Protein AF-A0A380G9L1-F1 (afdb_monomer_lite)

Organism: NCBI:txid1141106

Secondary structure (DSSP, 8-state):
--TTTT-----TT-----------HHHHHHHTTBTTEEE-TTTTS---HHHHSTT--PPPPPP-HHHHHTPPP---TTS-HHHHHHHHHHHHHHHHHHHHHSTT--EEEEES-TT-SS-EEEEB-SS-B---TTSHHHHHHHH--SS-EEEEEEETT-----HHHHHHHHH-TTEEEEEEEETTS-EE-GGGHHHHHHHHHHTTSEEE---

Radius of gyration: 18.67 Å; chains: 1; bounding box: 48×54×50 Å

pLDDT: mean 75.58, std 17.24, range [38.0, 97.5]

Sequence (211 aa):
MMPGVNAPLMHPHCRSTTVPYVGNWREKFFKDRQGKYQLKDGDARKIDTNNVEAAHKPKKHWITERDIDNVEFVNIPGHTEEESLYIQEQHKRLLRKEMTENDSNEYAFVSKGKDEKEPAEAKGTQYDVDFKPGFNATDRLLNSPGKSLILMHNHPGGSSFSTYDLIMFNDRETKKTMTIVTNTGKAINDKDVEKALRKLYNRGIIEYKVR

Foldseek 3Di:
DDPPPQDDDDDPDDPDDRDDPPDLVVCVVCVVCPQQKDQPPPPVPDPVVVPVCPPQDQDFDQADLQLLVLQDQDDAPPDDSLQSVLLSVVQSVQLVCCNVPPRSAKKKFKDLTDVDPGTFIFHDGLQDTDQDPPGPNVCLQVPADAQRIEMEMEHRRQDADDPVNVCSVVVGRRHVWYWYAYSSNYIDTPVCVVVVSVVCCVVVRMDGRDD

Structure (mmCIF, N/CA/C/O backbone):
data_AF-A0A380G9L1-F1
#
_entry.id   AF-A0A380G9L1-F1
#
loop_
_atom_site.group_PDB
_atom_site.id
_atom_site.type_symbol
_atom_site.label_atom_id
_atom_site.label_alt_id
_atom_site.label_comp_id
_atom_site.label_asym_id
_atom_site.label_entity_id
_atom_site.label_seq_id
_atom_site.pdbx_PDB_ins_code
_atom_site.Cartn_x
_atom_site.Cartn_y
_atom_site.Cartn_z
_atom_site.occupancy
_atom_site.B_iso_or_equiv
_atom_site.auth_seq_id
_atom_site.auth_comp_id
_atom_site.auth_asym_id
_atom_site.auth_atom_id
_atom_site.pdbx_PDB_model_num
ATOM 1 N N . MET A 1 1 ? -17.835 14.232 20.674 1.00 57.97 1 MET A N 1
ATOM 2 C CA . MET A 1 1 ? -16.744 14.305 21.668 1.00 57.97 1 MET A CA 1
ATOM 3 C C . MET A 1 1 ? -16.822 13.042 22.510 1.00 57.97 1 MET A C 1
ATOM 5 O O . MET A 1 1 ? -17.918 12.704 22.931 1.00 57.97 1 MET A O 1
ATOM 9 N N . MET A 1 2 ? -15.711 12.333 22.690 1.00 45.34 2 MET A N 1
ATOM 10 C CA . MET A 1 2 ? -15.569 11.210 23.615 1.00 45.34 2 MET A CA 1
ATOM 11 C C . MET A 1 2 ? -14.570 11.618 24.711 1.00 45.34 2 MET A C 1
ATOM 13 O O . MET A 1 2 ? -13.398 11.862 24.390 1.00 45.34 2 MET A O 1
ATOM 17 N N . PRO A 1 3 ? -15.012 11.737 25.981 1.00 48.44 3 PRO A N 1
ATOM 18 C CA . PRO A 1 3 ? -14.123 12.006 27.109 1.00 48.44 3 PRO A CA 1
ATOM 19 C C . PRO A 1 3 ? -12.955 11.013 27.137 1.00 48.44 3 PRO A C 1
ATOM 21 O O . PRO A 1 3 ? -13.163 9.814 26.978 1.00 48.44 3 PRO A O 1
ATOM 24 N N . GLY A 1 4 ? -11.728 11.518 27.281 1.00 55.34 4 GLY A N 1
ATOM 25 C CA . GLY A 1 4 ? -10.510 10.697 27.292 1.00 55.34 4 GLY A CA 1
ATOM 26 C C . GLY A 1 4 ? -9.955 10.284 25.921 1.00 55.34 4 GLY A C 1
ATOM 27 O O . GLY A 1 4 ? -8.882 9.696 25.882 1.00 55.34 4 GLY A O 1
ATOM 28 N N . VAL A 1 5 ? -10.628 10.600 24.805 1.00 53.91 5 VAL A N 1
ATOM 29 C CA . VAL A 1 5 ? -10.124 10.296 23.446 1.00 53.91 5 VAL A CA 1
ATOM 30 C C . VAL A 1 5 ? -9.843 11.553 22.631 1.00 53.91 5 VAL A C 1
ATOM 32 O O . VAL A 1 5 ? -8.783 11.674 22.030 1.00 53.91 5 VAL A O 1
ATOM 35 N N . ASN A 1 6 ? -10.773 12.506 22.603 1.00 56.88 6 ASN A N 1
ATOM 36 C CA . ASN A 1 6 ? -10.607 13.750 21.840 1.00 56.88 6 ASN A CA 1
ATOM 37 C C . ASN A 1 6 ? -11.131 14.992 22.576 1.00 56.88 6 ASN A C 1
ATOM 39 O O . ASN A 1 6 ? -11.255 16.062 21.980 1.00 56.88 6 ASN A O 1
ATOM 43 N N . ALA A 1 7 ? -11.490 14.835 23.852 1.00 54.31 7 ALA A N 1
ATOM 44 C CA . ALA A 1 7 ? -11.816 15.951 24.722 1.00 54.31 7 ALA A CA 1
ATOM 45 C C . ALA A 1 7 ? -10.500 16.575 25.218 1.00 54.31 7 ALA A C 1
ATOM 47 O O . ALA A 1 7 ? -9.702 15.860 25.831 1.00 54.31 7 ALA A O 1
ATOM 48 N N . PRO A 1 8 ? -10.240 17.865 24.953 1.00 56.34 8 PRO A N 1
ATOM 49 C CA . PRO A 1 8 ? -9.047 18.514 25.473 1.00 56.34 8 PRO A CA 1
ATOM 50 C C . PRO A 1 8 ? -9.069 18.597 27.005 1.00 56.34 8 PRO A C 1
ATOM 52 O O . PRO A 1 8 ? -10.134 18.680 27.619 1.00 56.34 8 PRO A O 1
ATOM 55 N N . LEU A 1 9 ? -7.886 18.608 27.629 1.00 59.03 9 LEU A N 1
ATOM 56 C CA . LEU A 1 9 ? -7.738 18.911 29.055 1.00 59.03 9 LEU A CA 1
ATOM 57 C C . LEU A 1 9 ? -8.243 20.337 29.312 1.00 59.03 9 LEU A C 1
ATOM 59 O O . LEU A 1 9 ? -7.646 21.319 28.873 1.00 59.03 9 LEU A O 1
ATOM 63 N N . MET A 1 10 ? -9.378 20.437 29.998 1.00 55.00 10 MET A N 1
ATOM 64 C CA . MET A 1 10 ? -10.068 21.700 30.245 1.00 55.00 10 MET A CA 1
ATOM 65 C C . MET A 1 10 ? -9.321 22.496 31.323 1.00 55.00 10 MET A C 1
ATOM 67 O O . MET A 1 10 ? -9.553 22.297 32.513 1.00 55.00 10 MET A O 1
ATOM 71 N N . HIS A 1 11 ? -8.427 23.402 30.916 1.00 57.75 11 HIS A N 1
ATOM 72 C CA . HIS A 1 11 ? -7.859 24.429 31.796 1.00 57.75 11 HIS A CA 1
ATOM 73 C C . HIS A 1 11 ? -8.267 25.842 31.331 1.00 57.75 11 HIS A C 1
ATOM 75 O O . HIS A 1 11 ? -8.437 26.044 30.125 1.00 57.75 11 HIS A O 1
ATOM 81 N N . PRO A 1 12 ? -8.386 26.843 32.235 1.00 52.16 12 PRO A N 1
ATOM 82 C CA . PRO A 1 12 ? -9.036 28.143 31.969 1.00 52.16 12 PRO A CA 1
ATOM 83 C C . PRO A 1 12 ? -8.387 29.055 30.904 1.00 52.16 12 PRO A C 1
ATOM 85 O O . PRO A 1 12 ? -8.800 30.200 30.748 1.00 52.16 12 PRO A O 1
ATOM 88 N N . HIS A 1 13 ? -7.364 28.580 30.186 1.00 55.19 13 HIS A N 1
ATOM 89 C CA . HIS A 1 13 ? -6.641 29.319 29.141 1.00 55.19 13 HIS A CA 1
ATOM 90 C C . HIS A 1 13 ? -6.155 28.427 27.974 1.00 55.19 13 HIS A C 1
ATOM 92 O O . HIS A 1 13 ? -5.244 28.805 27.239 1.00 55.19 13 HIS A O 1
ATOM 98 N N . CYS A 1 14 ? -6.729 27.232 27.784 1.00 54.12 14 CYS A N 1
ATOM 99 C CA . CYS A 1 14 ? -6.344 26.344 26.681 1.00 54.12 14 CYS A CA 1
ATOM 100 C C . CYS A 1 14 ? -7.016 26.756 25.363 1.00 54.12 14 CYS A C 1
ATOM 102 O O . CYS A 1 14 ? -8.239 26.846 25.298 1.00 54.12 14 CYS A O 1
ATOM 104 N N . ARG A 1 15 ? -6.238 26.931 24.288 1.00 47.12 15 ARG A N 1
ATOM 105 C CA . ARG A 1 15 ?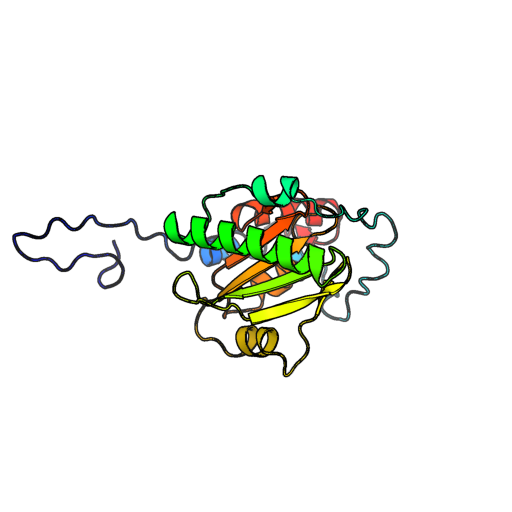 -6.744 27.074 22.905 1.00 47.12 15 ARG A CA 1
ATOM 106 C C . ARG A 1 15 ? -6.659 25.756 22.128 1.00 47.12 15 ARG A C 1
ATOM 108 O O . ARG A 1 15 ? -6.224 25.727 20.981 1.00 47.12 15 ARG A O 1
ATOM 115 N N . SER A 1 16 ? -7.016 24.645 22.758 1.00 51.38 16 SER A N 1
ATOM 116 C CA . SER A 1 16 ? -7.024 23.338 22.102 1.00 51.38 16 SER A CA 1
ATOM 117 C C . SER A 1 16 ? -8.275 23.185 21.230 1.00 51.38 16 SER A C 1
ATOM 119 O O . SER A 1 16 ? -9.406 23.351 21.681 1.00 51.38 16 SER A O 1
ATOM 121 N N . THR A 1 17 ? -8.074 22.884 19.946 1.00 43.81 17 THR A N 1
ATOM 122 C CA . THR A 1 17 ? -9.170 22.564 19.023 1.00 43.81 17 THR A CA 1
ATOM 123 C C . THR A 1 17 ? -9.644 21.137 19.282 1.00 43.81 17 THR A C 1
ATOM 125 O O . THR A 1 17 ? -8.847 20.202 19.308 1.00 43.81 17 THR A O 1
ATOM 128 N N . THR A 1 18 ? -10.953 20.957 19.467 1.00 45.69 18 THR A N 1
ATOM 129 C CA . THR A 1 18 ? -11.558 19.622 19.556 1.00 45.69 18 THR A CA 1
ATOM 130 C C . THR A 1 18 ? -11.582 19.004 18.159 1.00 45.69 18 THR A C 1
ATOM 132 O O . THR A 1 18 ? -12.353 19.433 17.303 1.00 45.69 18 THR A O 1
ATOM 135 N N . VAL A 1 19 ? -10.749 17.990 17.916 1.00 40.22 19 VAL A N 1
ATOM 136 C CA . VAL A 1 19 ? -10.783 17.211 16.667 1.00 40.22 19 VAL A CA 1
ATOM 137 C C . VAL A 1 19 ? -12.024 16.311 16.694 1.00 40.22 19 VAL A C 1
ATOM 139 O O . VAL A 1 19 ? -12.232 15.648 17.708 1.00 40.22 19 VAL A O 1
ATOM 142 N N . PRO A 1 20 ? -12.879 16.250 15.653 1.00 43.44 20 PRO A N 1
ATOM 143 C CA . PRO A 1 20 ? -14.059 15.388 15.659 1.00 43.44 20 PRO A CA 1
ATOM 144 C C . PRO A 1 20 ? -13.692 13.921 15.921 1.00 43.44 20 PRO A C 1
ATOM 146 O O . PRO A 1 20 ? -12.755 13.389 15.332 1.00 43.44 20 PRO A O 1
ATOM 149 N N . TYR A 1 21 ? -14.450 13.254 16.800 1.00 43.66 21 TYR A N 1
ATOM 150 C CA . TYR A 1 21 ? -14.299 11.815 17.023 1.00 43.66 21 TYR A CA 1
ATOM 151 C C . TYR A 1 21 ? -14.904 11.111 15.818 1.00 43.66 21 TYR A C 1
ATOM 153 O O . TYR A 1 21 ? -16.118 10.914 15.732 1.00 43.66 21 TYR A O 1
ATOM 161 N N . VAL A 1 22 ? -14.049 10.777 14.863 1.00 47.03 22 VAL A N 1
ATOM 162 C CA . VAL A 1 22 ? -14.386 9.839 13.805 1.00 47.03 22 VAL A CA 1
ATOM 163 C C . VAL A 1 22 ? -14.301 8.471 14.477 1.00 47.03 22 VAL A C 1
ATOM 165 O O . VAL A 1 22 ? -13.206 7.986 14.744 1.00 47.03 22 VAL A O 1
ATOM 168 N N . GLY A 1 23 ? -15.444 7.889 14.864 1.00 54.66 23 GLY A N 1
ATOM 169 C CA . GLY A 1 23 ? -15.479 6.520 15.398 1.00 54.66 23 GLY A CA 1
ATOM 170 C C . GLY A 1 23 ? -14.829 5.526 14.430 1.00 54.66 23 GLY A C 1
ATOM 171 O O . GLY A 1 23 ? -14.425 5.911 13.334 1.00 54.66 23 GLY A O 1
ATOM 172 N N . ASN A 1 24 ? -14.737 4.241 14.792 1.00 66.62 24 ASN A N 1
ATOM 173 C CA . ASN A 1 24 ? -14.134 3.240 13.909 1.00 66.62 24 ASN A CA 1
ATOM 174 C C . ASN A 1 24 ? -14.989 3.061 12.637 1.00 66.62 24 ASN A C 1
ATOM 176 O O . ASN A 1 24 ? -15.888 2.221 12.566 1.00 66.62 24 ASN A O 1
ATOM 180 N N . TRP A 1 25 ? -14.747 3.915 11.639 1.00 67.25 25 TRP A N 1
ATOM 181 C CA . TRP A 1 25 ? -15.530 4.019 10.412 1.00 67.25 25 TRP A CA 1
ATOM 182 C C . TRP A 1 25 ? -15.549 2.675 9.688 1.00 67.25 25 TRP A C 1
ATOM 184 O O . TRP A 1 25 ? -16.550 2.338 9.066 1.00 67.25 25 TRP A O 1
ATOM 194 N N . ARG A 1 26 ? -14.474 1.894 9.836 1.00 66.88 26 ARG A N 1
ATOM 195 C CA . ARG A 1 26 ? -14.312 0.552 9.297 1.00 66.88 26 ARG A CA 1
ATOM 196 C C . ARG A 1 26 ? -15.273 -0.436 9.953 1.00 66.88 26 ARG A C 1
ATOM 198 O O . ARG A 1 26 ? -15.983 -1.145 9.249 1.00 66.88 26 ARG A O 1
ATOM 205 N N . GLU A 1 27 ? -15.346 -0.465 11.283 1.00 71.25 27 GLU A N 1
ATOM 206 C CA . GLU A 1 27 ? -16.333 -1.297 11.990 1.00 71.25 27 GLU A CA 1
ATOM 207 C C . GLU A 1 27 ? -17.754 -0.912 11.599 1.00 71.25 27 GLU A C 1
ATOM 209 O O . GLU A 1 27 ? -18.555 -1.785 11.281 1.00 71.25 27 GLU A O 1
ATOM 214 N N . LYS A 1 28 ? -18.053 0.390 11.548 1.00 73.06 28 LYS A N 1
ATOM 215 C CA . LYS A 1 28 ? -19.348 0.876 11.069 1.00 73.06 28 LYS A CA 1
ATOM 216 C C . LYS A 1 28 ? -19.609 0.432 9.625 1.00 73.06 28 LYS A C 1
ATOM 218 O O . LYS A 1 28 ? -20.676 -0.092 9.335 1.00 73.06 28 LYS A O 1
ATOM 223 N N . PHE A 1 29 ? -18.628 0.570 8.734 1.00 71.56 29 PHE A N 1
ATOM 224 C CA . PHE A 1 29 ? -18.729 0.191 7.326 1.00 71.56 29 PHE A CA 1
ATOM 225 C C . PHE A 1 29 ? -19.082 -1.288 7.153 1.00 71.56 29 PHE A C 1
ATOM 227 O O . PHE A 1 29 ? -20.013 -1.595 6.400 1.00 71.56 29 PHE A O 1
ATOM 234 N N . PHE A 1 30 ? -18.372 -2.176 7.859 1.00 70.88 30 PHE A N 1
ATOM 235 C CA . PHE A 1 30 ? -18.607 -3.618 7.809 1.00 70.88 30 PHE A CA 1
ATOM 236 C C . PHE A 1 30 ? -19.887 -4.024 8.544 1.00 70.88 30 PHE A C 1
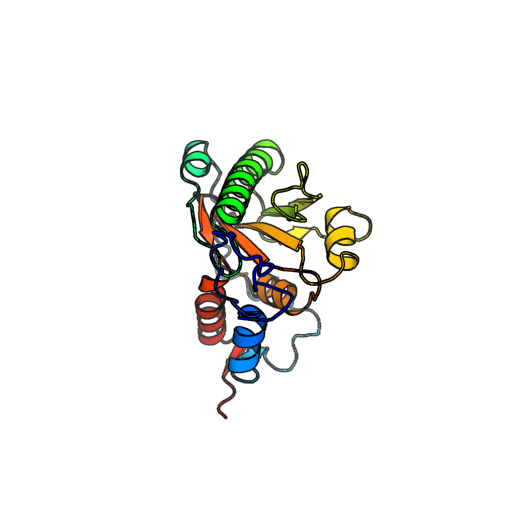ATOM 238 O O . PHE A 1 30 ? -20.634 -4.842 8.017 1.00 70.88 30 PHE A O 1
ATOM 245 N N . LYS A 1 31 ? -20.213 -3.413 9.690 1.00 75.38 31 LYS A N 1
ATOM 246 C CA . LYS A 1 31 ? -21.458 -3.667 10.435 1.00 75.38 31 LYS A CA 1
ATOM 247 C C . LYS A 1 31 ? -22.699 -3.260 9.634 1.00 75.38 31 LYS A C 1
ATOM 249 O O . LYS A 1 31 ? -23.627 -4.052 9.495 1.00 75.38 31 LYS A O 1
ATOM 254 N N . ASP A 1 32 ? -22.685 -2.081 9.013 1.00 74.56 32 ASP A N 1
ATOM 255 C CA . ASP A 1 32 ? -23.777 -1.572 8.163 1.00 74.56 32 ASP A CA 1
ATOM 256 C C . ASP A 1 32 ? -23.977 -2.407 6.881 1.00 74.56 32 ASP A C 1
ATOM 258 O O . ASP A 1 32 ? -24.987 -2.285 6.173 1.00 74.56 32 ASP A O 1
ATOM 262 N N . ARG A 1 33 ? -22.986 -3.237 6.536 1.00 71.56 33 ARG A N 1
ATOM 263 C CA . ARG A 1 33 ? -22.986 -4.130 5.371 1.00 71.56 33 ARG A CA 1
ATOM 264 C C . ARG A 1 33 ? -22.950 -5.604 5.771 1.00 71.56 33 ARG A C 1
ATOM 266 O O . ARG A 1 33 ? -22.864 -6.458 4.890 1.00 71.56 33 ARG A O 1
ATOM 273 N N . GLN A 1 34 ? -23.078 -5.912 7.061 1.00 68.62 34 GLN A N 1
ATOM 274 C CA . GLN A 1 34 ? -23.083 -7.279 7.553 1.00 68.62 34 GLN A CA 1
ATOM 275 C C . GLN A 1 34 ? -24.322 -7.997 7.017 1.00 68.62 34 GLN A C 1
ATOM 277 O O . GLN A 1 34 ? -25.465 -7.569 7.225 1.00 68.62 34 GLN A O 1
ATOM 282 N N . GLY A 1 35 ? -24.072 -9.075 6.275 1.00 67.12 35 GLY A N 1
ATOM 283 C CA . GLY A 1 35 ? -25.103 -9.809 5.556 1.00 67.12 35 GLY A CA 1
ATOM 284 C C . GLY A 1 35 ? -25.571 -9.143 4.263 1.00 67.12 35 GLY A C 1
ATOM 285 O O . GLY A 1 35 ? -26.486 -9.672 3.665 1.00 67.12 35 GLY A O 1
ATOM 286 N N . LYS A 1 36 ? -24.987 -8.025 3.801 1.00 73.19 36 LYS A N 1
ATOM 287 C CA . LYS A 1 36 ? -25.231 -7.545 2.427 1.00 73.19 36 LYS A CA 1
ATOM 288 C C . LYS A 1 36 ? -24.428 -8.350 1.426 1.00 73.19 36 LYS A C 1
ATOM 290 O O . LYS A 1 36 ? -24.963 -8.692 0.392 1.00 73.19 36 LYS A O 1
ATOM 295 N N . TYR A 1 37 ? -23.175 -8.651 1.742 1.00 67.81 37 TYR A N 1
ATOM 296 C CA . TYR A 1 37 ? -22.297 -9.447 0.896 1.00 67.81 37 TYR A CA 1
ATOM 297 C C . TYR A 1 37 ? -21.959 -10.747 1.621 1.00 67.81 37 TYR A C 1
ATOM 299 O O . TYR A 1 37 ? -21.595 -10.707 2.799 1.00 67.81 37 TYR A O 1
ATOM 307 N N . GLN A 1 38 ? -22.069 -11.879 0.936 1.00 65.56 38 GLN A N 1
ATOM 308 C CA . GLN A 1 38 ? -21.508 -13.150 1.385 1.00 65.56 38 GLN A CA 1
ATOM 309 C C . GLN A 1 38 ? -20.576 -13.684 0.300 1.00 65.56 38 GLN A C 1
ATOM 311 O O . GLN A 1 38 ? -20.887 -13.600 -0.888 1.00 65.56 38 GLN A O 1
ATOM 316 N N . LEU A 1 39 ? -19.413 -14.202 0.703 1.00 60.38 39 LEU A N 1
ATOM 317 C CA . LEU A 1 39 ? -18.657 -15.096 -0.174 1.00 60.38 39 LEU A CA 1
ATOM 318 C C . LEU A 1 39 ? -19.557 -16.307 -0.438 1.00 60.38 39 LEU A C 1
ATOM 320 O O . LEU A 1 39 ? -20.265 -16.724 0.480 1.00 60.38 39 LEU A O 1
ATOM 324 N N . LYS A 1 40 ? -19.572 -16.830 -1.666 1.00 56.62 40 LYS A N 1
ATOM 325 C CA . LYS A 1 40 ? -20.362 -18.025 -1.980 1.00 56.62 40 LYS A CA 1
ATOM 326 C C . LYS A 1 40 ? -20.034 -19.138 -0.977 1.00 56.62 40 LYS A C 1
ATOM 328 O O . LYS A 1 40 ? -18.862 -19.422 -0.717 1.00 56.62 40 LYS A O 1
ATOM 333 N N . ASP A 1 41 ? -21.075 -19.695 -0.356 1.00 42.91 41 ASP A N 1
ATOM 334 C CA . ASP A 1 41 ? -20.957 -20.707 0.697 1.00 42.91 41 ASP A CA 1
ATOM 335 C C . ASP A 1 41 ? -20.198 -21.933 0.152 1.00 42.91 41 ASP A C 1
ATOM 337 O O . ASP A 1 41 ? -20.731 -22.709 -0.638 1.00 42.91 41 ASP A O 1
ATOM 341 N N . GLY A 1 42 ? -18.930 -22.091 0.553 1.00 44.56 42 GLY A N 1
ATOM 342 C CA . GLY A 1 42 ? -18.058 -23.191 0.112 1.00 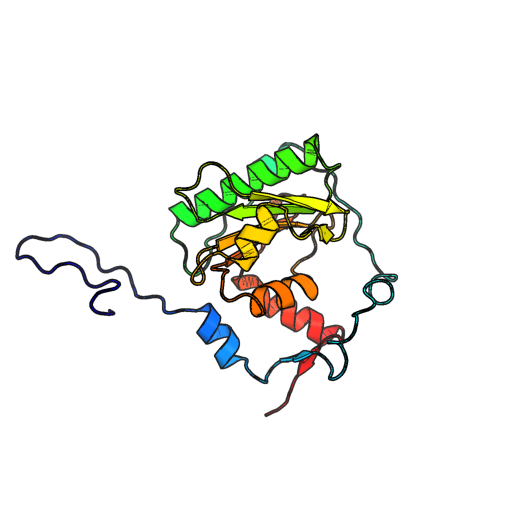44.56 42 GLY A CA 1
ATOM 343 C C . GLY A 1 42 ? -16.561 -22.858 0.028 1.00 44.56 42 GLY A C 1
ATOM 344 O O . GLY A 1 42 ? -15.730 -23.748 0.210 1.00 44.56 42 GLY A O 1
ATOM 345 N N . ASP A 1 43 ? -16.195 -21.584 -0.130 1.00 44.41 43 ASP A N 1
ATOM 346 C CA . ASP A 1 43 ? -14.849 -21.201 -0.603 1.00 44.41 43 ASP A CA 1
ATOM 347 C C . ASP A 1 43 ? -13.833 -20.819 0.490 1.00 44.41 43 ASP A C 1
ATOM 349 O O . ASP A 1 43 ? -12.758 -20.292 0.206 1.00 44.41 43 ASP A O 1
ATOM 353 N N . ALA A 1 44 ? -14.107 -21.140 1.760 1.00 43.06 44 ALA A N 1
ATOM 354 C CA . ALA A 1 44 ? -13.048 -21.162 2.779 1.00 43.06 44 ALA A CA 1
ATOM 355 C C . ALA A 1 44 ? -12.114 -22.385 2.620 1.00 43.06 44 ALA A C 1
ATOM 357 O O . ALA A 1 44 ? -11.066 -22.464 3.262 1.00 43.06 44 ALA A O 1
ATOM 358 N N . ARG A 1 45 ? -12.462 -23.352 1.755 1.00 39.22 45 ARG A N 1
ATOM 359 C CA . ARG A 1 45 ? -11.574 -24.449 1.354 1.00 39.22 45 ARG A CA 1
ATOM 360 C C . ARG A 1 45 ? -10.904 -24.085 0.037 1.00 39.22 45 ARG A C 1
ATOM 362 O O . ARG A 1 45 ? -11.547 -24.165 -0.995 1.00 39.22 45 ARG A O 1
ATOM 369 N N . LYS A 1 46 ? -9.615 -23.726 0.112 1.00 41.50 46 LYS A N 1
ATOM 370 C CA . LYS A 1 46 ? -8.689 -23.535 -1.020 1.00 41.50 46 LYS A CA 1
ATOM 371 C C . LYS A 1 46 ? -9.377 -22.910 -2.237 1.00 41.50 46 LYS A C 1
ATOM 373 O O . LYS A 1 46 ? -9.719 -23.624 -3.175 1.00 41.50 46 LYS A O 1
ATOM 378 N N . ILE A 1 47 ? -9.533 -21.585 -2.228 1.00 41.28 47 ILE A N 1
ATOM 379 C CA . ILE A 1 47 ? -9.717 -20.833 -3.473 1.00 41.28 47 ILE A CA 1
ATOM 380 C C . ILE A 1 47 ? -8.595 -21.307 -4.401 1.00 41.28 47 ILE A C 1
ATOM 382 O O . ILE A 1 47 ? -7.426 -21.018 -4.148 1.00 41.28 47 ILE A O 1
ATOM 386 N N . ASP A 1 48 ? -8.924 -22.102 -5.417 1.00 41.38 48 ASP A N 1
ATOM 387 C CA . ASP A 1 48 ? -7.997 -22.399 -6.497 1.00 41.38 48 ASP A CA 1
ATOM 388 C C . ASP A 1 48 ? -7.887 -21.120 -7.327 1.00 41.38 48 ASP A C 1
ATOM 390 O O . ASP A 1 48 ? -8.582 -20.915 -8.325 1.00 41.38 48 ASP A O 1
ATOM 394 N N . THR A 1 49 ? -7.047 -20.205 -6.838 1.00 41.03 49 THR A N 1
ATOM 395 C CA . THR A 1 49 ? -6.741 -18.906 -7.444 1.00 41.03 49 THR A CA 1
ATOM 396 C C . THR A 1 49 ? -6.254 -19.051 -8.886 1.00 41.03 49 THR A C 1
ATOM 398 O O . THR A 1 49 ? -6.337 -18.100 -9.658 1.00 41.03 49 THR A O 1
ATOM 401 N N . ASN A 1 50 ? -5.843 -20.252 -9.304 1.00 40.41 50 ASN A N 1
ATOM 402 C CA . ASN A 1 50 ? -5.395 -20.519 -10.664 1.00 40.41 50 ASN A CA 1
ATOM 403 C C . ASN A 1 50 ? -6.530 -20.480 -11.699 1.00 40.41 50 ASN A C 1
ATOM 405 O O . ASN A 1 50 ? -6.295 -20.061 -12.833 1.00 40.41 50 ASN A O 1
ATOM 409 N N . ASN A 1 51 ? -7.753 -20.888 -11.338 1.00 38.00 51 ASN A N 1
ATOM 410 C CA . ASN A 1 51 ? -8.819 -21.130 -12.320 1.00 38.00 51 ASN A CA 1
ATOM 411 C C . ASN A 1 51 ? -9.792 -19.956 -12.527 1.00 38.00 51 ASN A C 1
ATOM 413 O O . ASN A 1 51 ? -10.470 -19.907 -13.552 1.00 38.00 51 ASN A O 1
ATOM 417 N N . VAL A 1 52 ? -9.830 -18.965 -11.626 1.00 41.75 52 VAL A N 1
ATOM 418 C CA . VAL A 1 52 ? -10.645 -17.740 -11.815 1.00 41.75 52 VAL A CA 1
ATOM 419 C C . VAL A 1 52 ? -9.855 -16.630 -12.534 1.00 41.75 52 VAL A C 1
ATOM 421 O O . VAL A 1 52 ? -10.441 -15.725 -13.129 1.00 41.75 52 VAL A O 1
ATOM 424 N N . GLU A 1 53 ? -8.520 -16.711 -12.547 1.00 44.50 53 GLU A N 1
ATOM 425 C CA . GLU A 1 53 ? -7.630 -15.684 -13.117 1.00 44.50 53 GLU A CA 1
ATOM 426 C C . GLU A 1 53 ? -7.105 -15.992 -14.526 1.00 44.50 53 GLU A C 1
ATOM 428 O O . GLU A 1 53 ? -6.490 -15.129 -15.156 1.00 44.50 53 GLU A O 1
ATOM 433 N N . ALA A 1 54 ? -7.362 -17.187 -15.066 1.00 41.03 54 ALA A N 1
ATOM 434 C CA . ALA A 1 54 ? -6.848 -17.589 -16.378 1.00 41.03 54 ALA A CA 1
ATOM 435 C C . ALA A 1 54 ? -7.375 -16.725 -17.544 1.00 41.03 54 ALA A C 1
ATOM 437 O O . ALA A 1 54 ? -6.744 -16.667 -18.597 1.00 41.03 54 ALA A O 1
ATOM 438 N N . ALA A 1 55 ? -8.496 -16.014 -17.373 1.00 44.03 55 ALA A N 1
ATOM 439 C CA . ALA A 1 55 ? -9.121 -15.277 -18.470 1.00 44.03 55 ALA A CA 1
ATOM 440 C C . ALA A 1 55 ? -8.613 -13.833 -18.663 1.00 44.03 55 ALA A C 1
ATOM 442 O O . ALA A 1 55 ? -8.861 -13.268 -19.726 1.00 44.03 55 ALA A O 1
ATOM 443 N N . HIS A 1 56 ? -7.926 -13.212 -17.689 1.00 52.88 56 HIS A N 1
ATOM 444 C CA . HIS A 1 56 ? -7.411 -11.833 -17.816 1.00 52.88 56 HIS A CA 1
ATOM 445 C C . HIS A 1 56 ? -6.375 -11.505 -16.723 1.00 52.88 56 HIS A C 1
ATOM 447 O O . HIS A 1 56 ? -6.647 -10.729 -15.805 1.00 52.88 56 HIS A O 1
ATOM 453 N N . LYS A 1 57 ? -5.170 -12.082 -16.808 1.00 62.84 57 LYS A N 1
ATOM 454 C CA . LYS A 1 57 ? -4.049 -11.633 -15.969 1.00 62.84 57 LYS A CA 1
ATOM 455 C C . LYS A 1 57 ? -3.626 -10.235 -16.436 1.00 62.84 57 LYS A C 1
ATOM 457 O O . LYS A 1 57 ? -3.190 -10.101 -17.582 1.00 62.84 57 LYS A O 1
ATOM 462 N N . PRO A 1 58 ? -3.811 -9.180 -15.622 1.00 71.31 58 PRO A N 1
ATOM 463 C CA . PRO A 1 58 ? -3.505 -7.827 -16.056 1.00 71.31 58 PRO A CA 1
ATOM 464 C C . PRO A 1 58 ? -2.009 -7.722 -16.355 1.00 71.31 58 PRO A C 1
ATOM 466 O O . PRO A 1 58 ? -1.168 -8.193 -15.585 1.00 71.31 58 PRO A O 1
ATOM 469 N N . LYS A 1 59 ? -1.681 -7.136 -17.509 1.00 85.44 59 LYS A N 1
ATOM 470 C CA . LYS A 1 59 ? -0.293 -6.964 -17.931 1.00 85.44 59 LYS A CA 1
ATOM 471 C C . LYS A 1 59 ? 0.415 -6.045 -16.936 1.00 85.44 59 LYS A C 1
ATOM 473 O O . LYS A 1 59 ? -0.079 -4.954 -16.662 1.00 85.44 59 LYS A O 1
ATOM 478 N N . LYS A 1 60 ? 1.566 -6.488 -16.427 1.00 90.44 60 LYS A N 1
ATOM 479 C CA . LYS A 1 60 ? 2.431 -5.684 -15.562 1.00 90.44 60 LYS A CA 1
ATOM 480 C C . LYS A 1 60 ? 2.829 -4.375 -16.252 1.00 90.44 60 LYS A C 1
ATOM 482 O O . LYS A 1 60 ? 3.279 -4.392 -17.401 1.00 90.44 60 LYS A O 1
ATOM 487 N N . HIS A 1 61 ? 2.689 -3.272 -15.525 1.00 93.44 61 HIS A N 1
ATOM 488 C CA . HIS A 1 61 ? 3.318 -1.994 -15.832 1.00 93.44 61 HIS A CA 1
ATOM 489 C C . HIS A 1 61 ? 4.693 -1.943 -15.164 1.00 93.44 61 HIS A C 1
ATOM 491 O O . HIS A 1 61 ? 4.811 -2.131 -13.953 1.00 93.44 61 HIS A O 1
ATOM 497 N N . TRP A 1 62 ? 5.730 -1.721 -15.967 1.00 95.69 62 TRP A N 1
ATOM 498 C CA . TRP A 1 62 ? 7.092 -1.541 -15.474 1.00 95.69 62 TRP A CA 1
ATOM 499 C C . TRP A 1 62 ? 7.242 -0.128 -14.929 1.00 95.69 62 TRP A C 1
ATOM 501 O O . TRP A 1 62 ? 6.927 0.826 -15.640 1.00 95.69 62 TRP A O 1
ATOM 511 N N . ILE A 1 63 ? 7.704 -0.004 -13.687 1.00 96.25 63 ILE A N 1
ATOM 512 C CA . ILE A 1 63 ? 7.791 1.296 -13.026 1.00 96.25 63 ILE A CA 1
ATOM 513 C C . ILE A 1 63 ? 8.862 2.165 -13.668 1.00 96.25 63 ILE A C 1
ATOM 515 O O . ILE A 1 63 ? 9.959 1.716 -14.001 1.00 96.25 63 ILE A O 1
ATOM 519 N N . THR A 1 64 ? 8.527 3.441 -13.812 1.00 96.56 64 THR A N 1
ATOM 520 C CA . THR A 1 64 ? 9.448 4.508 -14.190 1.00 96.56 64 THR A CA 1
ATOM 521 C C . THR A 1 64 ? 9.540 5.542 -13.071 1.00 96.56 64 THR A C 1
ATOM 523 O O . THR A 1 64 ? 8.604 5.698 -12.291 1.00 96.56 64 THR A O 1
ATOM 526 N N . GLU A 1 65 ? 10.617 6.332 -13.027 1.00 96.31 65 GLU A N 1
ATOM 527 C CA . GLU A 1 65 ? 10.735 7.453 -12.072 1.00 96.31 65 GLU A CA 1
ATOM 528 C C . GLU A 1 65 ? 9.541 8.417 -12.157 1.00 96.31 65 GLU A C 1
ATOM 530 O O . GLU A 1 65 ? 9.056 8.921 -11.147 1.00 96.31 65 GLU A O 1
ATOM 535 N N . ARG A 1 66 ? 8.981 8.599 -13.361 1.00 96.31 66 ARG A N 1
ATOM 536 C CA . ARG A 1 66 ? 7.779 9.411 -13.561 1.00 96.31 66 ARG A CA 1
ATOM 537 C C . ARG A 1 66 ? 6.569 8.846 -12.819 1.00 96.31 66 ARG A C 1
ATOM 539 O O . ARG A 1 66 ? 5.755 9.628 -12.337 1.00 96.31 66 ARG A O 1
ATOM 546 N N . ASP A 1 67 ? 6.410 7.529 -12.744 1.00 96.25 67 ASP A N 1
ATOM 547 C CA . ASP A 1 67 ? 5.304 6.920 -11.998 1.00 96.25 67 ASP A CA 1
ATOM 548 C C . ASP A 1 67 ? 5.445 7.178 -10.491 1.00 96.25 67 ASP A C 1
ATOM 550 O O . ASP A 1 67 ? 4.456 7.436 -9.807 1.00 96.25 67 ASP A O 1
ATOM 554 N N . ILE A 1 68 ? 6.685 7.178 -9.995 1.00 96.81 68 ILE A N 1
ATOM 555 C CA . ILE A 1 68 ? 7.035 7.426 -8.592 1.00 96.81 68 ILE A CA 1
ATOM 556 C C . ILE A 1 68 ? 6.774 8.889 -8.218 1.00 96.81 68 ILE A C 1
ATOM 558 O O . ILE A 1 68 ? 6.160 9.174 -7.190 1.00 96.81 68 ILE A O 1
ATOM 562 N N . ASP A 1 69 ? 7.177 9.829 -9.069 1.00 95.69 69 ASP A N 1
ATOM 563 C CA . ASP A 1 69 ? 6.932 11.255 -8.837 1.00 95.69 69 ASP A CA 1
ATOM 564 C C . ASP A 1 69 ? 5.436 11.604 -8.881 1.00 95.69 69 ASP A C 1
ATOM 566 O O . ASP A 1 69 ? 4.983 12.497 -8.164 1.00 95.69 69 ASP A O 1
ATOM 570 N N . ASN A 1 70 ? 4.656 10.863 -9.676 1.00 94.69 70 ASN A N 1
ATOM 571 C CA . ASN A 1 70 ? 3.212 11.050 -9.824 1.00 94.69 70 ASN A CA 1
ATOM 572 C C . ASN A 1 70 ? 2.372 10.238 -8.828 1.00 94.69 70 ASN A C 1
ATOM 574 O O . ASN A 1 70 ? 1.154 10.154 -9.008 1.00 94.69 70 ASN A O 1
ATOM 578 N N . VAL A 1 71 ? 2.979 9.654 -7.785 1.00 96.56 71 VAL A N 1
ATOM 579 C CA . VAL A 1 71 ? 2.215 8.949 -6.747 1.00 96.56 71 VAL A CA 1
ATOM 580 C C . VAL A 1 71 ? 1.176 9.888 -6.138 1.00 96.56 71 VAL A C 1
ATOM 582 O O . VAL A 1 71 ? 1.510 10.928 -5.566 1.00 96.56 71 VAL A O 1
ATOM 585 N N . GLU A 1 72 ? -0.093 9.512 -6.259 1.00 93.25 72 GLU A N 1
ATOM 586 C CA . GLU A 1 72 ? -1.228 10.344 -5.876 1.00 93.25 72 GLU A CA 1
ATOM 587 C C . GLU A 1 72 ? -1.282 10.545 -4.357 1.00 93.25 72 GLU A C 1
ATOM 589 O O . GLU A 1 72 ? -1.207 9.594 -3.576 1.00 93.25 72 GLU A O 1
ATOM 594 N N . PHE A 1 73 ? -1.466 11.793 -3.928 1.00 92.81 73 PHE A N 1
ATOM 595 C CA . PHE A 1 73 ? -1.837 12.078 -2.548 1.00 92.81 73 PHE A CA 1
ATOM 596 C C . PHE A 1 73 ? -3.333 11.828 -2.365 1.00 92.81 73 PHE A C 1
ATOM 598 O O . PHE A 1 73 ? -4.155 12.431 -3.057 1.00 92.81 73 PHE A O 1
ATOM 605 N N . VAL A 1 74 ? -3.702 10.995 -1.390 1.00 85.62 74 VAL A N 1
ATOM 606 C CA . VAL A 1 74 ? -5.110 10.749 -1.072 1.00 85.62 74 VAL A CA 1
ATOM 607 C C . VAL A 1 74 ? -5.352 10.876 0.423 1.00 85.62 74 VAL A C 1
ATOM 609 O O . VAL A 1 74 ? -4.660 10.269 1.231 1.00 85.62 74 VAL A O 1
ATOM 612 N N . ASN A 1 75 ? -6.398 11.620 0.788 1.00 84.44 75 ASN A N 1
ATOM 613 C CA . ASN A 1 75 ? -6.872 11.707 2.167 1.00 84.44 75 ASN A CA 1
ATOM 614 C C . ASN A 1 75 ? -7.539 10.392 2.592 1.00 84.44 75 ASN A C 1
ATOM 616 O O . ASN A 1 75 ? -8.647 10.071 2.127 1.00 84.44 75 ASN A O 1
ATOM 620 N N . ILE A 1 76 ? -6.891 9.661 3.499 1.00 83.25 76 ILE A N 1
ATOM 621 C CA . ILE A 1 76 ? -7.324 8.332 3.940 1.00 83.25 76 ILE A CA 1
ATOM 622 C C . ILE A 1 76 ? -8.239 8.463 5.172 1.00 83.25 76 ILE A C 1
ATOM 624 O O . ILE A 1 76 ? -7.873 9.117 6.149 1.00 83.25 76 ILE A O 1
ATOM 628 N N . PRO A 1 77 ? -9.446 7.860 5.172 1.00 78.19 77 PRO A N 1
ATOM 629 C CA . PRO A 1 77 ? -10.338 7.897 6.329 1.00 78.19 77 PRO A CA 1
ATOM 630 C C . PRO A 1 77 ? -9.675 7.397 7.614 1.00 78.19 77 PRO A C 1
ATOM 632 O O . PRO A 1 77 ? -9.114 6.305 7.651 1.00 78.19 77 PRO A O 1
ATOM 635 N N . GLY A 1 78 ? -9.809 8.164 8.697 1.00 78.19 78 GLY A N 1
ATOM 636 C CA . GLY A 1 78 ? -9.238 7.797 9.997 1.00 78.19 78 GLY A CA 1
ATOM 637 C C . GLY A 1 78 ? -7.738 8.076 10.131 1.00 78.19 78 GLY A C 1
ATOM 638 O O . GLY A 1 78 ? -7.141 7.642 11.117 1.00 78.19 78 GLY A O 1
ATOM 639 N N . HIS A 1 79 ? -7.153 8.801 9.174 1.00 82.75 79 HIS A N 1
ATOM 640 C CA . HIS A 1 79 ? -5.788 9.316 9.238 1.00 82.75 79 HIS A CA 1
ATOM 641 C C . HIS A 1 79 ? -5.779 10.838 9.145 1.00 82.75 79 HIS A C 1
ATOM 643 O O . HIS A 1 79 ? -6.658 11.445 8.528 1.00 82.75 79 HIS A O 1
ATOM 649 N N . THR A 1 80 ? -4.785 11.453 9.775 1.00 88.50 80 THR A N 1
ATOM 650 C CA . THR A 1 80 ? -4.484 12.873 9.583 1.00 88.50 80 THR A CA 1
ATOM 651 C C . THR A 1 80 ? -3.853 13.110 8.208 1.00 88.50 80 THR A C 1
ATOM 653 O O . THR A 1 80 ? -3.452 12.176 7.506 1.00 88.50 80 THR A O 1
ATOM 656 N N . GLU A 1 81 ? -3.751 14.376 7.807 1.00 89.38 81 GLU A N 1
ATOM 657 C CA . GLU A 1 81 ? -3.038 14.761 6.585 1.00 89.38 81 GLU A CA 1
ATOM 658 C C . GLU A 1 81 ? -1.559 14.354 6.650 1.00 89.38 81 GLU A C 1
ATOM 660 O O . GLU A 1 81 ? -1.046 13.766 5.704 1.00 89.38 81 GLU A O 1
ATOM 665 N N . GLU A 1 82 ? -0.903 14.547 7.799 1.00 90.12 82 GLU A N 1
ATOM 666 C CA . GLU A 1 82 ? 0.478 14.102 8.029 1.00 90.12 82 GLU A CA 1
ATOM 667 C C . GLU A 1 82 ? 0.640 12.581 7.891 1.00 90.12 82 GLU A C 1
ATOM 669 O O . GLU A 1 82 ? 1.595 12.109 7.279 1.00 90.12 82 GLU A O 1
ATOM 674 N N . GLU A 1 83 ? -0.291 11.797 8.447 1.00 90.12 83 GLU A N 1
ATOM 675 C CA . GLU A 1 83 ? -0.288 10.338 8.289 1.00 90.12 83 GLU A CA 1
ATOM 676 C C . GLU A 1 83 ? -0.523 9.934 6.823 1.00 90.12 83 GLU A C 1
ATOM 678 O O . GLU A 1 83 ? 0.104 8.997 6.334 1.00 90.12 83 GLU A O 1
ATOM 683 N N . SER A 1 84 ? -1.379 10.660 6.098 1.00 91.69 84 SER A N 1
ATOM 684 C CA . SER A 1 84 ? -1.633 10.409 4.673 1.00 91.69 84 SER A CA 1
ATOM 685 C C . SER A 1 84 ? -0.412 10.751 3.808 1.00 91.69 84 SER A C 1
ATOM 687 O O . SER A 1 84 ? -0.080 9.995 2.896 1.00 91.69 84 SER A O 1
ATOM 689 N N . LEU A 1 85 ? 0.306 11.834 4.129 1.00 93.25 85 LEU A N 1
ATOM 690 C CA . LEU A 1 85 ? 1.577 12.198 3.492 1.00 93.25 85 LEU A CA 1
ATOM 691 C C . LEU A 1 85 ? 2.654 11.146 3.765 1.00 93.25 85 LEU A C 1
ATOM 693 O O . LEU A 1 85 ? 3.365 10.742 2.849 1.00 93.25 85 LEU A O 1
ATOM 697 N N . TYR A 1 86 ? 2.738 10.643 5.000 1.00 93.38 86 TYR A N 1
ATOM 698 C CA . TYR A 1 86 ? 3.632 9.533 5.325 1.00 93.38 86 TYR A CA 1
ATOM 699 C C . TYR A 1 86 ? 3.347 8.307 4.448 1.00 93.38 86 TYR A C 1
ATOM 701 O O . TYR A 1 86 ? 4.276 7.737 3.880 1.00 93.38 86 TYR A O 1
ATOM 709 N N . ILE A 1 87 ? 2.075 7.922 4.297 1.00 93.50 87 ILE A N 1
ATOM 710 C CA . ILE A 1 87 ? 1.680 6.782 3.457 1.00 93.50 87 ILE A CA 1
ATOM 711 C C . ILE A 1 87 ? 2.062 7.022 1.992 1.00 93.50 87 ILE A C 1
ATOM 713 O O . ILE A 1 87 ? 2.602 6.119 1.358 1.00 93.50 87 ILE A O 1
ATOM 717 N N . GLN A 1 88 ? 1.852 8.234 1.473 1.00 95.62 88 GLN A N 1
ATOM 718 C CA . GLN A 1 88 ? 2.255 8.600 0.113 1.00 95.62 88 GLN A CA 1
ATOM 719 C C . GLN A 1 88 ? 3.775 8.468 -0.085 1.00 95.62 88 GLN A C 1
ATOM 721 O O . GLN A 1 88 ? 4.227 7.887 -1.070 1.00 95.62 88 GLN A O 1
ATOM 726 N N . GLU A 1 89 ? 4.579 8.962 0.856 1.00 95.44 89 GLU A N 1
ATOM 727 C CA . GLU A 1 89 ?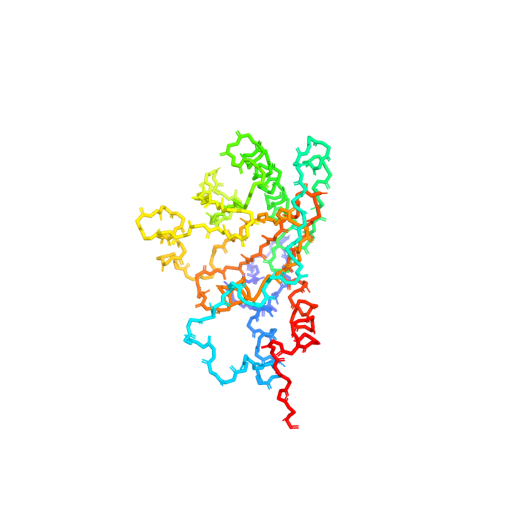 6.039 8.841 0.788 1.00 95.44 89 GLU A CA 1
ATOM 728 C C . GLU A 1 89 ? 6.502 7.383 0.911 1.00 95.44 89 GLU A C 1
ATOM 730 O O . GLU A 1 89 ? 7.419 6.957 0.203 1.00 95.44 89 GLU A O 1
ATOM 735 N N . GLN A 1 90 ? 5.828 6.573 1.735 1.00 95.62 90 GLN A N 1
ATOM 736 C CA . GLN A 1 90 ? 6.080 5.133 1.775 1.00 95.62 90 GLN A CA 1
ATOM 737 C C . GLN A 1 90 ? 5.694 4.445 0.463 1.00 95.62 90 GLN A C 1
ATOM 739 O O . GLN A 1 90 ? 6.429 3.565 0.029 1.00 95.62 90 GLN A O 1
ATOM 744 N N . HIS A 1 91 ? 4.616 4.852 -0.212 1.00 96.88 91 HIS A N 1
ATOM 745 C CA . HIS A 1 91 ? 4.281 4.346 -1.547 1.00 96.88 91 HIS A CA 1
ATOM 746 C C . HIS A 1 91 ? 5.376 4.671 -2.560 1.00 96.88 91 HIS A C 1
ATOM 748 O O . HIS A 1 91 ? 5.829 3.766 -3.251 1.00 96.88 91 HIS A O 1
ATOM 754 N N . LYS A 1 92 ? 5.886 5.908 -2.597 1.00 97.50 92 LYS A N 1
ATOM 755 C CA . LYS A 1 92 ? 7.021 6.267 -3.469 1.00 97.50 92 LYS A CA 1
ATOM 756 C C . LYS A 1 92 ? 8.254 5.412 -3.183 1.00 97.50 92 LYS A C 1
ATOM 758 O O . LYS A 1 92 ? 8.886 4.895 -4.101 1.00 97.50 92 LYS A O 1
ATOM 763 N N . ARG A 1 93 ? 8.591 5.238 -1.901 1.00 96.00 93 ARG A N 1
ATOM 764 C CA . ARG A 1 93 ? 9.709 4.391 -1.465 1.00 96.00 93 ARG A CA 1
ATOM 765 C C . ARG A 1 93 ? 9.505 2.929 -1.872 1.00 96.00 93 ARG A C 1
ATOM 767 O O . ARG A 1 93 ? 10.451 2.297 -2.332 1.00 96.00 93 ARG A O 1
ATOM 774 N N . LEU A 1 94 ? 8.289 2.413 -1.717 1.00 95.94 94 LEU A N 1
ATOM 775 C CA . LEU A 1 94 ? 7.908 1.058 -2.101 1.00 95.94 94 LEU A CA 1
ATOM 776 C C . LEU A 1 94 ? 8.081 0.861 -3.608 1.00 95.94 94 LEU A C 1
ATOM 778 O O . LEU A 1 94 ? 8.743 -0.093 -4.006 1.00 95.94 94 LEU A O 1
ATOM 782 N N . LEU A 1 95 ? 7.590 1.801 -4.428 1.00 97.31 95 LEU A N 1
ATOM 783 C CA . LEU A 1 95 ? 7.755 1.760 -5.884 1.00 97.31 95 LEU A CA 1
ATOM 784 C C . LEU A 1 95 ? 9.240 1.806 -6.304 1.00 97.31 95 LEU A C 1
ATOM 786 O O . LEU A 1 95 ? 9.649 1.065 -7.190 1.00 97.31 95 LEU A O 1
ATOM 790 N N . ARG A 1 96 ? 10.088 2.605 -5.636 1.00 97.19 96 ARG A N 1
ATOM 791 C CA . ARG A 1 96 ? 11.547 2.604 -5.894 1.00 97.19 96 ARG A CA 1
ATOM 792 C C . ARG A 1 96 ? 12.198 1.259 -5.568 1.00 97.19 96 ARG A C 1
ATOM 794 O O . ARG A 1 96 ? 13.089 0.807 -6.290 1.00 97.19 96 ARG A O 1
ATOM 801 N N . LYS A 1 97 ? 11.774 0.619 -4.476 1.00 95.44 97 LYS A N 1
ATOM 802 C CA . LYS A 1 97 ? 12.310 -0.682 -4.060 1.00 95.44 97 LYS A CA 1
ATOM 803 C C . LYS A 1 97 ? 11.865 -1.811 -4.975 1.00 95.44 97 LYS A C 1
ATOM 805 O O . LYS A 1 97 ? 12.699 -2.610 -5.378 1.00 95.44 97 LYS A O 1
ATOM 810 N N . GLU A 1 98 ? 10.589 -1.886 -5.340 1.00 93.62 98 GLU A N 1
ATOM 811 C CA . GLU A 1 98 ? 10.130 -2.927 -6.271 1.00 93.62 98 GLU A CA 1
ATOM 812 C C . GLU A 1 98 ? 10.753 -2.762 -7.664 1.00 93.62 98 GLU A C 1
ATOM 814 O O . GLU A 1 98 ? 11.116 -3.767 -8.280 1.00 93.62 98 GLU A O 1
ATOM 819 N N . MET A 1 99 ? 10.993 -1.516 -8.095 1.00 95.69 99 MET A N 1
ATOM 820 C CA . MET A 1 99 ? 11.599 -1.207 -9.390 1.00 95.69 99 MET A CA 1
ATOM 821 C C . MET A 1 99 ? 13.037 -1.718 -9.471 1.00 95.69 99 MET A C 1
ATOM 823 O O . MET A 1 99 ? 13.467 -2.200 -10.516 1.00 95.69 99 MET A O 1
ATOM 827 N N . THR A 1 100 ? 13.788 -1.615 -8.373 1.00 95.38 100 THR A N 1
ATOM 828 C CA . THR A 1 100 ? 15.217 -1.961 -8.338 1.00 95.38 100 THR A CA 1
ATOM 829 C C . THR A 1 100 ? 15.497 -3.360 -7.794 1.00 95.38 100 THR A C 1
ATOM 831 O O . THR A 1 100 ? 16.505 -3.960 -8.159 1.00 95.38 100 THR A O 1
ATOM 834 N N . GLU A 1 101 ? 14.624 -3.904 -6.944 1.00 94.06 101 GLU A N 1
ATOM 835 C CA . GLU A 1 101 ? 14.892 -5.136 -6.197 1.00 94.06 101 GLU A CA 1
ATOM 836 C C . GLU A 1 101 ? 13.879 -6.269 -6.412 1.00 94.06 101 GLU A C 1
ATOM 838 O O . GLU A 1 101 ? 14.055 -7.335 -5.806 1.00 94.06 101 GLU A O 1
ATOM 843 N N . ASN A 1 102 ? 12.786 -6.047 -7.155 1.00 94.88 102 ASN A N 1
ATOM 844 C CA . ASN A 1 102 ? 11.745 -7.064 -7.341 1.00 94.88 102 ASN A CA 1
ATOM 845 C C . ASN A 1 102 ? 11.071 -7.034 -8.724 1.00 94.88 102 ASN A C 1
ATOM 847 O O . ASN A 1 102 ? 9.905 -7.400 -8.837 1.00 94.88 102 ASN A O 1
ATOM 851 N N . ASP A 1 103 ? 11.771 -6.601 -9.776 1.00 95.69 103 ASP A N 1
ATOM 852 C CA . ASP A 1 103 ? 11.284 -6.606 -11.169 1.00 95.69 103 ASP A CA 1
ATOM 853 C C . ASP A 1 103 ? 9.901 -5.966 -11.365 1.00 95.69 103 ASP A C 1
ATOM 855 O O . ASP A 1 103 ? 9.090 -6.431 -12.173 1.00 95.69 103 ASP A O 1
ATOM 859 N N . SER A 1 104 ? 9.584 -4.935 -10.593 1.00 94.75 104 SER A N 1
ATOM 860 C CA . SER A 1 104 ? 8.250 -4.344 -10.556 1.00 94.75 104 SER A CA 1
ATOM 861 C C . SER A 1 104 ? 7.086 -5.294 -10.291 1.00 94.75 104 SER A C 1
ATOM 863 O O . SER A 1 104 ? 5.977 -5.123 -10.800 1.00 94.75 104 SER A O 1
ATOM 865 N N . ASN A 1 105 ? 7.351 -6.333 -9.509 1.00 93.62 105 ASN A N 1
ATOM 866 C CA . ASN A 1 105 ? 6.346 -7.231 -8.963 1.00 93.62 105 ASN A CA 1
ATOM 867 C C . ASN A 1 105 ? 5.765 -6.673 -7.652 1.00 93.62 105 ASN A C 1
ATOM 869 O O . ASN A 1 105 ? 6.146 -5.592 -7.198 1.00 93.62 105 ASN A O 1
ATOM 873 N N . GLU A 1 106 ? 4.833 -7.403 -7.038 1.00 92.19 106 GLU A N 1
ATOM 874 C CA . GLU A 1 106 ? 4.240 -6.983 -5.773 1.00 92.19 106 GLU A CA 1
ATOM 875 C C . GLU A 1 106 ? 5.282 -6.908 -4.655 1.00 92.19 106 GLU A C 1
ATOM 877 O O . GLU A 1 106 ? 6.205 -7.718 -4.536 1.00 92.19 106 GLU A O 1
ATOM 882 N N . TYR A 1 107 ? 5.114 -5.904 -3.816 1.00 94.44 107 TYR A N 1
ATOM 883 C CA . TYR A 1 107 ? 5.947 -5.592 -2.678 1.00 94.44 107 TYR A CA 1
ATOM 884 C C . TYR A 1 107 ? 5.047 -4.972 -1.617 1.00 94.44 107 TYR A C 1
ATOM 886 O O . TYR A 1 107 ? 4.181 -4.158 -1.938 1.00 94.44 107 TYR A O 1
ATOM 894 N N . ALA A 1 108 ? 5.245 -5.333 -0.352 1.00 93.94 108 ALA A N 1
ATOM 895 C CA . ALA A 1 108 ? 4.499 -4.758 0.755 1.00 93.94 108 ALA A CA 1
ATOM 896 C C . ALA A 1 108 ? 5.392 -4.179 1.846 1.00 93.94 108 ALA A C 1
ATOM 898 O O . ALA A 1 108 ? 6.443 -4.723 2.186 1.00 93.94 108 ALA A O 1
ATOM 899 N N . PHE A 1 109 ? 4.884 -3.117 2.458 1.00 94.56 109 PHE A N 1
ATOM 900 C CA . PHE A 1 109 ? 5.341 -2.549 3.711 1.00 94.56 109 PHE A CA 1
ATOM 901 C C . PHE A 1 109 ? 4.268 -2.715 4.784 1.00 94.56 109 PHE A C 1
ATOM 903 O O . PHE A 1 109 ? 3.096 -2.393 4.589 1.00 94.56 109 PHE A O 1
ATOM 910 N N . VAL A 1 110 ? 4.692 -3.166 5.959 1.00 91.44 110 VAL A N 1
ATOM 911 C CA . VAL A 1 110 ? 3.873 -3.252 7.166 1.00 91.44 110 VAL A CA 1
ATOM 912 C C . VAL A 1 110 ? 4.435 -2.265 8.178 1.00 91.44 110 VAL A C 1
ATOM 914 O O . VAL A 1 110 ? 5.474 -2.526 8.784 1.00 91.44 110 VAL A O 1
ATOM 917 N N . SER A 1 111 ? 3.754 -1.138 8.372 1.00 91.06 111 SER A N 1
ATOM 918 C CA . SER A 1 111 ? 4.193 -0.039 9.242 1.00 91.06 111 SER A CA 1
ATOM 919 C C . SER A 1 111 ? 3.332 0.086 10.502 1.00 91.06 111 SER A C 1
ATOM 921 O O . SER A 1 111 ? 2.143 -0.228 10.482 1.00 91.06 111 SER A O 1
ATOM 923 N N . LYS A 1 112 ? 3.920 0.576 11.595 1.00 88.06 112 LYS A N 1
ATOM 924 C CA . LYS A 1 112 ? 3.232 1.017 12.820 1.00 88.06 112 LYS A CA 1
ATOM 925 C C . LYS A 1 112 ? 2.769 2.480 12.762 1.00 88.06 112 LYS A C 1
ATOM 927 O O . LYS A 1 112 ? 2.121 2.936 13.699 1.00 88.06 112 LYS A O 1
ATOM 932 N N . GLY A 1 113 ? 3.087 3.209 11.692 1.00 86.25 113 GLY A N 1
ATOM 933 C CA . GLY A 1 113 ? 2.700 4.606 11.496 1.00 86.25 113 GLY A CA 1
ATOM 934 C C . GLY A 1 113 ? 3.880 5.540 11.240 1.00 86.25 113 GLY A C 1
ATOM 935 O O . GLY A 1 113 ? 5.015 5.105 11.060 1.00 86.25 113 GLY A O 1
ATOM 936 N N . LYS A 1 114 ? 3.591 6.846 11.239 1.00 82.25 114 LYS A N 1
ATOM 937 C CA . LYS A 1 114 ? 4.529 7.911 10.843 1.00 82.25 114 LYS A CA 1
ATOM 938 C C . LYS A 1 114 ? 5.810 8.001 11.678 1.00 82.25 114 LYS A C 1
ATOM 940 O O . LYS A 1 114 ? 6.822 8.487 11.186 1.00 82.25 114 LYS A O 1
ATOM 945 N N . ASP A 1 115 ? 5.772 7.521 12.918 1.00 82.88 115 ASP A N 1
ATOM 946 C CA . ASP A 1 115 ? 6.923 7.551 13.827 1.00 82.88 115 ASP A CA 1
ATOM 947 C C . ASP A 1 115 ? 7.900 6.386 13.572 1.00 82.88 115 ASP A C 1
ATOM 949 O O . ASP A 1 115 ? 8.995 6.342 14.138 1.00 82.88 115 ASP A O 1
ATOM 953 N N . GLU A 1 116 ? 7.529 5.430 12.712 1.00 81.56 116 GLU A N 1
ATOM 954 C CA . GLU A 1 116 ? 8.389 4.317 12.329 1.00 81.56 116 GLU A CA 1
ATOM 955 C C . GLU A 1 116 ? 9.238 4.653 11.097 1.00 81.56 116 GLU A C 1
ATOM 957 O O . GLU A 1 116 ? 8.729 4.912 10.004 1.00 81.56 116 GLU A O 1
ATOM 962 N N . LYS A 1 117 ? 10.562 4.577 11.277 1.00 77.25 117 LYS A N 1
ATOM 963 C CA . LYS A 1 117 ? 11.551 4.829 10.217 1.00 77.25 117 LYS A CA 1
ATOM 964 C C . LYS A 1 117 ? 11.628 3.698 9.186 1.00 77.25 117 LYS A C 1
ATOM 966 O O . LYS A 1 117 ? 11.810 3.952 7.999 1.00 77.25 117 LYS A O 1
ATOM 971 N N . GLU A 1 118 ? 11.492 2.457 9.646 1.00 87.25 118 GLU A N 1
ATOM 972 C CA . GLU A 1 118 ? 11.714 1.254 8.841 1.00 87.25 118 GLU A CA 1
ATOM 973 C C . GLU A 1 118 ? 10.504 0.313 8.944 1.00 87.25 118 GLU A C 1
ATOM 975 O O . GLU A 1 118 ? 10.351 -0.379 9.958 1.00 87.25 118 GLU A O 1
ATOM 980 N N . PRO A 1 119 ? 9.612 0.291 7.935 1.00 92.06 119 PRO A N 1
ATOM 981 C CA . PRO A 1 119 ? 8.526 -0.675 7.900 1.00 92.06 119 PRO A CA 1
ATOM 982 C C . PRO A 1 119 ? 9.073 -2.089 7.674 1.00 92.06 119 PRO A C 1
ATOM 984 O O . PRO A 1 119 ? 10.136 -2.279 7.089 1.00 92.06 119 PRO A O 1
ATOM 987 N N . ALA A 1 120 ? 8.331 -3.107 8.109 1.00 92.25 120 ALA A N 1
ATOM 988 C CA . ALA A 1 120 ? 8.673 -4.479 7.755 1.00 92.25 120 ALA A CA 1
ATOM 989 C C . ALA A 1 120 ? 8.285 -4.759 6.299 1.00 92.25 120 ALA A C 1
ATOM 991 O O . ALA A 1 120 ? 7.203 -4.371 5.862 1.00 92.25 120 ALA A O 1
ATOM 992 N N . GLU A 1 121 ? 9.151 -5.454 5.572 1.00 93.19 121 GLU A N 1
ATOM 993 C CA . GLU A 1 121 ? 9.062 -5.607 4.119 1.00 93.19 121 GLU A CA 1
ATOM 994 C C . GLU A 1 121 ? 8.700 -7.044 3.731 1.00 93.19 121 GLU A C 1
ATOM 996 O O . GLU A 1 121 ? 9.122 -7.997 4.393 1.00 93.19 121 GLU A O 1
ATOM 1001 N N . ALA A 1 122 ? 7.932 -7.205 2.655 1.00 91.62 122 ALA A N 1
ATOM 1002 C CA . ALA A 1 122 ? 7.630 -8.499 2.049 1.00 91.62 122 ALA A CA 1
ATOM 1003 C C . ALA A 1 122 ? 7.669 -8.383 0.521 1.00 91.62 122 ALA A C 1
ATOM 1005 O O . ALA A 1 122 ? 7.089 -7.459 -0.047 1.00 91.62 122 ALA A O 1
ATOM 1006 N N . LYS A 1 123 ? 8.357 -9.322 -0.135 1.00 91.75 123 LYS A N 1
ATOM 1007 C CA . LYS A 1 123 ? 8.445 -9.408 -1.599 1.00 91.75 123 LYS A CA 1
ATOM 1008 C C . LYS A 1 123 ? 7.407 -10.389 -2.126 1.00 91.75 123 LYS A C 1
ATOM 1010 O O . LYS A 1 123 ? 7.015 -11.317 -1.423 1.00 91.75 123 LYS A O 1
ATOM 1015 N N . GLY A 1 124 ? 6.987 -10.178 -3.360 1.00 89.12 124 GLY A N 1
ATOM 1016 C CA . GLY A 1 124 ? 5.963 -10.968 -4.019 1.00 89.12 124 GLY A CA 1
ATOM 1017 C C . GLY A 1 124 ? 6.288 -11.311 -5.465 1.00 89.12 124 GLY A C 1
ATOM 1018 O O . GLY A 1 124 ? 7.324 -10.922 -6.012 1.00 89.12 124 GLY A O 1
ATOM 1019 N N . THR A 1 125 ? 5.3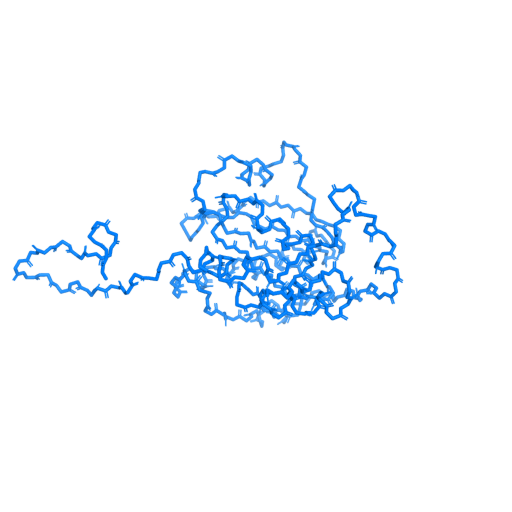65 -12.039 -6.083 1.00 89.44 125 THR A N 1
ATOM 1020 C CA . THR A 1 125 ? 5.301 -12.240 -7.531 1.00 89.44 125 THR A CA 1
ATOM 1021 C C . THR A 1 125 ? 4.511 -11.101 -8.184 1.00 89.44 125 THR A C 1
ATOM 1023 O O . THR A 1 125 ? 4.146 -10.126 -7.537 1.00 89.44 125 THR A O 1
ATOM 1026 N N . GLN A 1 126 ? 4.230 -11.184 -9.486 1.00 85.88 126 GLN A N 1
ATOM 1027 C CA . GLN A 1 126 ? 3.356 -10.214 -10.154 1.00 85.88 126 GLN A CA 1
ATOM 1028 C C . GLN A 1 126 ? 1.930 -10.162 -9.558 1.00 85.88 126 GLN A C 1
ATOM 1030 O O . GLN A 1 126 ? 1.231 -9.175 -9.787 1.00 85.88 126 GLN A O 1
ATOM 1035 N N . TYR A 1 127 ? 1.485 -11.215 -8.864 1.00 81.75 127 TYR A N 1
ATOM 1036 C CA . TYR A 1 127 ? 0.080 -11.403 -8.482 1.00 81.75 127 TYR A CA 1
ATOM 1037 C C . TYR A 1 127 ? -0.163 -11.504 -6.975 1.00 81.75 127 TYR A C 1
ATOM 1039 O O . TYR A 1 127 ? -1.321 -11.502 -6.562 1.00 81.75 127 TYR A O 1
ATOM 1047 N N . ASP A 1 128 ? 0.892 -11.664 -6.177 1.00 81.69 128 ASP A N 1
ATOM 1048 C CA . ASP A 1 128 ? 0.762 -11.905 -4.744 1.00 81.69 128 ASP A CA 1
ATOM 1049 C C . ASP A 1 128 ? 2.024 -11.522 -3.966 1.00 81.69 128 ASP A C 1
ATOM 1051 O O . ASP A 1 128 ? 3.143 -11.744 -4.430 1.00 81.69 128 ASP A O 1
ATOM 1055 N N . VAL A 1 129 ? 1.835 -11.009 -2.748 1.00 84.44 129 VAL A N 1
ATOM 1056 C CA . VAL A 1 129 ? 2.891 -10.788 -1.750 1.00 84.44 129 VAL A CA 1
ATOM 1057 C C . VAL A 1 129 ? 3.069 -12.014 -0.857 1.00 84.44 129 VAL A C 1
ATOM 1059 O O . VAL A 1 129 ? 2.108 -12.551 -0.300 1.00 84.44 129 VAL A O 1
ATOM 1062 N N . ASP A 1 130 ? 4.325 -12.397 -0.626 1.00 82.62 130 ASP A N 1
ATOM 1063 C CA . ASP A 1 130 ? 4.679 -13.594 0.126 1.00 82.62 130 ASP A CA 1
ATOM 1064 C C . ASP A 1 130 ? 4.858 -13.304 1.632 1.00 82.62 130 ASP A C 1
ATOM 1066 O O . ASP A 1 130 ? 5.877 -12.774 2.085 1.00 82.62 130 ASP A O 1
ATOM 1070 N N . PHE A 1 131 ? 3.855 -13.667 2.437 1.00 80.50 131 PHE A N 1
ATOM 1071 C CA . PHE A 1 131 ? 3.889 -13.563 3.902 1.00 80.50 131 PHE A CA 1
ATOM 1072 C C . PHE A 1 131 ? 4.185 -14.922 4.558 1.00 80.50 131 PHE A C 1
ATOM 1074 O O . PHE A 1 131 ? 3.312 -15.523 5.193 1.00 80.50 131 PHE A O 1
ATOM 1081 N N . LYS A 1 132 ? 5.424 -15.421 4.435 1.00 73.75 132 LYS A N 1
ATOM 1082 C CA . LYS A 1 132 ? 5.832 -16.685 5.085 1.00 73.75 132 LYS A CA 1
ATOM 1083 C C . LYS A 1 132 ? 6.005 -16.535 6.598 1.00 73.75 132 LYS A C 1
ATOM 1085 O O . LYS A 1 132 ? 6.480 -15.489 7.051 1.00 73.75 132 LYS A O 1
ATOM 1090 N N . PRO A 1 133 ? 5.695 -17.576 7.389 1.00 68.88 133 PRO A N 1
ATOM 1091 C CA . PRO A 1 133 ? 6.027 -17.613 8.813 1.00 68.88 133 PRO A CA 1
ATOM 1092 C C . PRO A 1 133 ? 7.521 -17.364 9.068 1.00 68.88 133 PRO A C 1
ATOM 1094 O O . PRO A 1 133 ? 8.362 -17.852 8.314 1.00 68.88 133 PRO A O 1
ATOM 1097 N N . GLY A 1 134 ? 7.846 -16.620 10.129 1.00 63.25 134 GLY A N 1
ATOM 1098 C CA . GLY A 1 134 ? 9.230 -16.308 10.511 1.00 63.25 134 GLY A CA 1
ATOM 1099 C C . GLY A 1 134 ? 9.858 -15.129 9.761 1.00 63.25 134 GLY A C 1
ATOM 1100 O O . GLY A 1 134 ? 11.024 -14.815 9.983 1.00 63.25 134 GLY A O 1
ATOM 1101 N N . PHE A 1 135 ? 9.103 -14.462 8.883 1.00 76.75 135 PHE A N 1
ATOM 1102 C CA . PHE A 1 135 ? 9.501 -13.184 8.297 1.00 76.75 135 PHE A CA 1
ATOM 1103 C C . PHE A 1 135 ? 8.929 -12.029 9.119 1.00 76.75 135 PHE A C 1
ATOM 1105 O O . PHE A 1 135 ? 7.767 -12.057 9.527 1.00 76.75 135 PHE A O 1
ATOM 1112 N N . ASN A 1 136 ? 9.716 -10.961 9.276 1.00 82.62 136 ASN A N 1
ATOM 1113 C CA . ASN A 1 136 ? 9.357 -9.792 10.087 1.00 82.62 136 ASN A CA 1
ATOM 1114 C C . ASN A 1 136 ? 7.982 -9.197 9.737 1.00 82.62 136 ASN A C 1
ATOM 1116 O O . ASN A 1 136 ? 7.242 -8.792 10.632 1.00 82.62 136 ASN A O 1
ATOM 1120 N N . ALA A 1 137 ? 7.626 -9.134 8.449 1.00 82.25 137 ALA A N 1
ATOM 1121 C CA . ALA A 1 137 ? 6.332 -8.611 8.010 1.00 82.25 137 ALA A CA 1
ATOM 1122 C C . ALA A 1 137 ? 5.168 -9.511 8.453 1.00 82.25 137 ALA A C 1
ATOM 1124 O O . ALA A 1 137 ? 4.154 -9.017 8.950 1.00 82.25 137 ALA A O 1
ATOM 1125 N N . THR A 1 138 ? 5.335 -10.828 8.344 1.00 82.25 138 THR A N 1
ATOM 1126 C CA . THR A 1 138 ? 4.347 -11.817 8.786 1.00 82.25 138 THR A CA 1
ATOM 1127 C C . THR A 1 138 ? 4.167 -11.769 10.295 1.00 82.25 138 THR A C 1
ATOM 1129 O O . THR A 1 138 ? 3.042 -11.604 10.768 1.00 82.25 138 THR A O 1
ATOM 1132 N N . ASP A 1 139 ? 5.265 -11.823 11.047 1.00 82.44 139 ASP A N 1
ATOM 1133 C CA . ASP A 1 139 ? 5.237 -11.799 12.509 1.00 82.44 139 ASP A CA 1
ATOM 1134 C C . ASP A 1 139 ? 4.595 -10.513 13.025 1.00 82.44 139 ASP A C 1
ATOM 1136 O O . ASP A 1 139 ? 3.788 -10.538 13.956 1.00 82.44 139 ASP A O 1
ATOM 1140 N N . ARG A 1 140 ? 4.883 -9.383 12.372 1.00 84.56 140 ARG A N 1
ATOM 1141 C CA . ARG A 1 140 ? 4.259 -8.102 12.691 1.00 84.56 140 ARG A CA 1
ATOM 1142 C C . ARG A 1 140 ? 2.754 -8.154 12.474 1.00 84.56 140 ARG A C 1
ATOM 1144 O O . ARG A 1 140 ? 2.010 -7.759 13.369 1.00 84.56 140 ARG A O 1
ATOM 1151 N N . LEU A 1 141 ? 2.294 -8.659 11.332 1.00 79.88 141 LEU A N 1
ATOM 1152 C CA . LEU A 1 141 ? 0.864 -8.752 11.048 1.00 79.88 141 LEU A CA 1
ATOM 1153 C C . LEU A 1 141 ? 0.115 -9.719 11.980 1.00 79.88 141 LEU A C 1
ATOM 1155 O O . LEU A 1 141 ? -1.085 -9.524 12.177 1.00 79.88 141 LEU A O 1
ATOM 1159 N N . LEU A 1 142 ? 0.786 -10.749 12.504 1.00 76.12 142 LEU A N 1
ATOM 1160 C CA . LEU A 1 142 ? 0.193 -11.747 13.401 1.00 76.12 142 LEU A CA 1
ATOM 1161 C C . LEU A 1 142 ? 0.174 -11.297 14.866 1.00 76.12 142 LEU A C 1
ATOM 1163 O O . LEU A 1 142 ? -0.801 -11.556 15.561 1.00 76.12 142 LEU A O 1
ATOM 1167 N N . ASN A 1 143 ? 1.221 -10.608 15.325 1.00 75.75 143 ASN A N 1
ATOM 1168 C CA . ASN A 1 143 ? 1.456 -10.402 16.758 1.00 75.75 143 ASN A CA 1
ATOM 1169 C C . ASN A 1 143 ? 1.307 -8.943 17.227 1.00 75.75 143 ASN A C 1
ATOM 1171 O O . ASN A 1 143 ? 1.458 -8.668 18.417 1.00 75.75 143 ASN A O 1
ATOM 1175 N N . SER A 1 144 ? 1.039 -7.983 16.333 1.00 73.38 144 SER A N 1
ATOM 1176 C CA . SER A 1 144 ? 0.907 -6.575 16.745 1.00 73.38 144 SER A CA 1
ATOM 1177 C C . SER A 1 144 ? -0.448 -6.290 17.403 1.00 73.38 144 SER A C 1
ATOM 1179 O O . SER A 1 144 ? -1.482 -6.622 16.825 1.00 73.38 144 SER A O 1
ATOM 1181 N N . PRO A 1 145 ? -0.486 -5.619 18.566 1.00 64.88 145 PRO A N 1
ATOM 1182 C CA . PRO A 1 145 ? -1.738 -5.331 19.252 1.00 64.88 145 PRO A CA 1
ATOM 1183 C C . PRO A 1 145 ? -2.586 -4.271 18.523 1.00 64.88 145 PRO A C 1
ATOM 1185 O O . PRO A 1 145 ? -2.076 -3.257 18.043 1.00 64.88 145 PRO A O 1
ATOM 1188 N N . GLY A 1 146 ? -3.903 -4.510 18.495 1.00 61.00 146 GLY A N 1
ATOM 1189 C CA . GLY A 1 146 ? -4.969 -3.505 18.380 1.00 61.00 146 GLY A CA 1
ATOM 1190 C C . GLY A 1 146 ? -4.955 -2.569 17.168 1.00 61.00 146 GLY A C 1
ATOM 1191 O O . GLY A 1 146 ? -4.619 -1.401 17.328 1.00 61.00 146 GLY A O 1
ATOM 1192 N N . LYS A 1 147 ? -5.420 -3.036 15.995 1.00 66.06 147 LYS A N 1
ATOM 1193 C CA . LYS A 1 147 ? -5.734 -2.221 14.792 1.00 66.06 147 LYS A CA 1
ATOM 1194 C C . LYS A 1 147 ? -4.786 -1.035 14.565 1.00 66.06 147 LYS A C 1
ATOM 1196 O O . LYS A 1 147 ? -5.236 0.081 14.322 1.00 66.06 147 LYS A O 1
ATOM 1201 N N . SER A 1 148 ? -3.483 -1.271 14.671 1.00 75.06 148 SER A N 1
ATOM 1202 C CA . SER A 1 148 ? -2.458 -0.222 14.673 1.00 75.06 148 SER A CA 1
ATOM 1203 C C . SER A 1 148 ? -1.620 -0.218 13.399 1.00 75.06 148 SER A C 1
ATOM 1205 O O . SER A 1 148 ? -1.003 0.792 13.074 1.00 75.06 148 SER A O 1
ATOM 1207 N N . LEU A 1 149 ? -1.631 -1.317 12.639 1.00 87.00 149 LEU A N 1
ATOM 1208 C CA . LEU A 1 149 ? -0.769 -1.461 11.472 1.00 87.00 149 LEU A CA 1
ATOM 1209 C C . LEU A 1 149 ? -1.348 -0.829 10.208 1.00 87.00 149 LEU A C 1
ATOM 1211 O O . LEU A 1 149 ? -2.540 -0.952 9.918 1.00 87.00 149 LEU A O 1
ATOM 1215 N N . ILE A 1 150 ? -0.467 -0.236 9.414 1.00 88.94 150 ILE A N 1
ATOM 1216 C CA . ILE A 1 150 ? -0.732 0.228 8.058 1.00 88.94 150 ILE A CA 1
ATOM 1217 C C . ILE A 1 150 ? -0.061 -0.760 7.107 1.00 88.94 150 ILE A C 1
ATOM 1219 O O . ILE A 1 150 ? 1.163 -0.901 7.117 1.00 88.94 150 ILE A O 1
ATOM 1223 N N . LEU A 1 151 ? -0.866 -1.459 6.311 1.00 89.56 151 LEU A N 1
ATOM 1224 C CA . LEU A 1 151 ? -0.382 -2.326 5.243 1.00 89.56 151 LEU A CA 1
ATOM 1225 C C . LEU A 1 151 ? -0.422 -1.555 3.924 1.00 89.56 151 LEU A C 1
ATOM 1227 O O . LEU A 1 151 ? -1.481 -1.091 3.515 1.00 89.56 151 LEU A O 1
ATOM 1231 N N . MET A 1 152 ? 0.726 -1.415 3.279 1.00 92.88 152 MET A N 1
ATOM 1232 C CA . MET A 1 152 ? 0.878 -0.749 1.989 1.00 92.88 152 MET A CA 1
ATOM 1233 C C . MET A 1 152 ? 1.447 -1.755 1.004 1.00 92.88 152 MET A C 1
ATOM 1235 O O . MET A 1 152 ? 2.465 -2.363 1.319 1.00 92.88 152 MET A O 1
ATOM 1239 N N . HIS A 1 153 ? 0.849 -1.920 -0.171 1.00 94.69 153 HIS A N 1
ATOM 1240 C CA . HIS A 1 153 ? 1.433 -2.750 -1.228 1.00 94.69 153 HIS A CA 1
ATOM 1241 C C . HIS A 1 153 ? 1.165 -2.192 -2.620 1.00 94.69 153 HIS A C 1
ATOM 1243 O O . HIS A 1 153 ? 0.307 -1.324 -2.781 1.00 94.69 153 HIS A O 1
ATOM 1249 N N . ASN A 1 154 ? 1.921 -2.638 -3.623 1.00 94.69 154 ASN A N 1
ATOM 1250 C CA . ASN A 1 154 ? 1.672 -2.258 -5.010 1.00 94.69 154 ASN A CA 1
ATOM 1251 C C . ASN A 1 154 ? 0.949 -3.341 -5.807 1.00 94.69 154 ASN A C 1
ATOM 1253 O O . ASN A 1 154 ? 1.103 -4.524 -5.533 1.00 94.69 154 ASN A O 1
ATOM 1257 N N . HIS A 1 155 ? 0.203 -2.912 -6.828 1.00 92.38 155 HIS A N 1
ATOM 1258 C CA . HIS A 1 155 ? -0.403 -3.792 -7.829 1.00 92.38 155 HIS A CA 1
ATOM 1259 C C . HIS A 1 155 ? 0.215 -3.537 -9.219 1.00 92.38 155 HIS A C 1
ATOM 1261 O O . HIS A 1 155 ? -0.139 -2.540 -9.873 1.00 92.38 155 HIS A O 1
ATOM 1267 N N . PRO A 1 156 ? 1.055 -4.459 -9.728 1.00 91.00 156 PRO A N 1
ATOM 1268 C CA . PRO A 1 156 ? 1.735 -4.335 -11.015 1.00 91.00 156 PRO A CA 1
ATOM 1269 C C . PRO A 1 156 ? 0.805 -4.145 -12.207 1.00 91.00 156 PRO A C 1
ATOM 1271 O O . PRO A 1 156 ? 1.114 -3.415 -13.145 1.00 91.00 156 PRO A O 1
ATOM 1274 N N . GLY A 1 157 ? -0.358 -4.797 -12.177 1.00 84.38 157 GLY A N 1
ATOM 1275 C CA . GLY A 1 157 ? -1.360 -4.729 -13.240 1.00 84.38 157 GLY A CA 1
ATOM 1276 C C . GLY A 1 157 ? -2.328 -3.545 -13.147 1.00 84.38 157 GLY A C 1
ATOM 1277 O O . GLY A 1 157 ? -3.283 -3.485 -13.921 1.00 84.38 157 GLY A O 1
ATOM 1278 N N . GLY A 1 158 ? -2.157 -2.646 -12.171 1.00 83.50 158 GLY A N 1
ATOM 1279 C CA . GLY A 1 158 ? -3.064 -1.513 -11.951 1.00 83.50 158 GLY A CA 1
ATOM 1280 C C . GLY A 1 158 ? -4.465 -1.900 -11.457 1.00 83.50 158 GLY A C 1
ATOM 1281 O O . GLY A 1 158 ? -5.415 -1.117 -11.555 1.00 83.50 158 GLY A O 1
ATOM 1282 N N . SER A 1 159 ? -4.625 -3.123 -10.950 1.00 82.00 159 SER A N 1
ATOM 1283 C CA . SER A 1 159 ? -5.873 -3.617 -10.373 1.00 82.00 159 SER A CA 1
ATOM 1284 C C . SER A 1 159 ? -6.221 -2.902 -9.065 1.00 82.00 159 SER A C 1
ATOM 1286 O O . SER A 1 159 ? -5.360 -2.430 -8.332 1.00 82.00 159 SER A O 1
ATOM 1288 N N . SER A 1 160 ? -7.517 -2.865 -8.744 1.00 83.38 160 SER A N 1
ATOM 1289 C CA . SER A 1 160 ? -7.988 -2.548 -7.387 1.00 83.38 160 SER A CA 1
ATOM 1290 C C . SER A 1 160 ? -7.838 -3.766 -6.465 1.00 83.38 160 SER A C 1
ATOM 1292 O O . SER A 1 160 ? -7.258 -4.761 -6.890 1.00 83.38 160 SER A O 1
ATOM 1294 N N . PHE A 1 161 ? -8.375 -3.699 -5.243 1.00 81.06 161 PHE A N 1
ATOM 1295 C CA . PHE A 1 161 ? -8.346 -4.795 -4.270 1.00 81.06 161 PHE A CA 1
ATOM 1296 C C . PHE A 1 161 ? -8.772 -6.132 -4.892 1.00 81.06 161 PHE A C 1
ATOM 1298 O O . PHE A 1 161 ? -9.827 -6.224 -5.536 1.00 81.06 161 PHE A O 1
ATOM 1305 N N . SER A 1 162 ? -7.956 -7.160 -4.677 1.00 74.75 162 SER A N 1
ATOM 1306 C CA . SER A 1 162 ? -8.294 -8.552 -4.950 1.00 74.75 162 SER A CA 1
ATOM 1307 C C . SER A 1 162 ? -9.249 -9.103 -3.884 1.00 74.75 162 SER A C 1
ATOM 1309 O O . SER A 1 162 ? -9.470 -8.505 -2.826 1.00 74.75 162 SER A O 1
ATOM 1311 N N . THR A 1 163 ? -9.823 -10.280 -4.138 1.00 66.75 163 THR A N 1
ATOM 1312 C CA . THR A 1 163 ? -10.603 -10.996 -3.118 1.00 66.75 163 THR A CA 1
ATOM 1313 C C . THR A 1 163 ? -9.738 -11.324 -1.899 1.00 66.75 163 THR A C 1
ATOM 1315 O O . THR A 1 163 ? -10.203 -11.183 -0.769 1.00 66.75 163 THR A O 1
ATOM 1318 N N . TYR A 1 164 ? -8.477 -11.716 -2.116 1.00 71.44 164 TYR A N 1
ATOM 1319 C CA . TYR A 1 164 ? -7.556 -12.052 -1.033 1.00 71.44 164 TYR A CA 1
ATOM 1320 C C . TYR A 1 164 ? -7.211 -10.827 -0.189 1.00 71.44 164 TYR A C 1
ATOM 1322 O O . TYR A 1 164 ? -7.243 -10.919 1.034 1.00 71.44 164 TYR A O 1
ATOM 1330 N N . ASP A 1 165 ? -7.009 -9.663 -0.809 1.00 76.31 165 ASP A N 1
ATOM 1331 C CA . ASP A 1 165 ? -6.814 -8.404 -0.087 1.00 76.31 165 ASP A CA 1
ATOM 1332 C C . ASP A 1 165 ? -7.984 -8.114 0.848 1.00 76.31 165 ASP A C 1
ATOM 1334 O O . ASP A 1 165 ? -7.787 -7.819 2.023 1.00 76.31 165 ASP A O 1
ATOM 1338 N N . LEU A 1 166 ? -9.218 -8.236 0.355 1.00 74.00 166 LEU A N 1
ATOM 1339 C CA . LEU A 1 166 ? -10.417 -7.956 1.146 1.00 74.00 166 LEU A CA 1
ATOM 1340 C C . LEU A 1 166 ? -10.604 -8.949 2.297 1.00 74.00 166 LEU A C 1
ATOM 1342 O O . LEU A 1 166 ? -10.982 -8.536 3.396 1.00 74.00 166 LEU A O 1
ATOM 1346 N N . ILE A 1 167 ? -10.309 -10.233 2.070 1.00 69.88 167 ILE A N 1
ATOM 1347 C CA . ILE A 1 167 ? -10.300 -11.254 3.125 1.00 69.88 167 ILE A CA 1
ATOM 1348 C C . ILE A 1 167 ? -9.233 -10.902 4.159 1.00 69.88 167 ILE A C 1
ATOM 1350 O O . ILE A 1 167 ? -9.535 -10.766 5.340 1.00 69.88 167 ILE A O 1
ATOM 1354 N N . MET A 1 168 ? -7.999 -10.673 3.714 1.00 69.88 168 MET A N 1
ATOM 1355 C CA . MET A 1 168 ? -6.862 -10.355 4.570 1.00 69.88 168 MET A CA 1
ATOM 1356 C C . MET A 1 168 ? -7.094 -9.063 5.360 1.00 69.88 168 MET A C 1
ATOM 1358 O O . MET A 1 168 ? -6.653 -8.944 6.507 1.00 69.88 168 MET A O 1
ATOM 1362 N N . PHE A 1 169 ? -7.760 -8.085 4.750 1.00 70.62 169 PHE A N 1
ATOM 1363 C CA . PHE A 1 169 ? -8.180 -6.856 5.396 1.00 70.62 169 PHE A CA 1
ATOM 1364 C C . PHE A 1 169 ? -9.181 -7.174 6.496 1.00 70.62 169 PHE A C 1
ATOM 1366 O O . PHE A 1 169 ? -8.908 -6.823 7.638 1.00 70.62 169 PHE A O 1
ATOM 1373 N N . ASN A 1 170 ? -10.274 -7.879 6.191 1.00 66.94 170 ASN A N 1
ATOM 1374 C CA . ASN A 1 170 ? -11.347 -8.187 7.138 1.00 66.94 170 ASN A CA 1
ATOM 1375 C C . ASN A 1 170 ? -10.904 -9.081 8.312 1.00 66.94 170 ASN A C 1
ATOM 1377 O O . ASN A 1 170 ? -11.337 -8.847 9.435 1.00 66.94 170 ASN A O 1
ATOM 1381 N N . ASP A 1 171 ? -10.038 -10.060 8.056 1.00 61.31 171 ASP A N 1
ATOM 1382 C CA . ASP A 1 171 ? -9.708 -11.152 8.983 1.00 61.31 171 ASP A CA 1
ATOM 1383 C C . ASP A 1 171 ? -8.715 -10.762 10.095 1.00 61.31 171 ASP A C 1
ATOM 1385 O O . ASP A 1 171 ? -8.628 -11.422 11.124 1.00 61.31 171 ASP A O 1
ATOM 1389 N N . ARG A 1 172 ? -7.954 -9.667 9.937 1.00 60.34 172 ARG A N 1
ATOM 1390 C CA . ARG A 1 172 ? -6.915 -9.297 10.919 1.00 60.34 172 ARG A CA 1
ATOM 1391 C C . ARG A 1 172 ? -7.317 -8.108 11.784 1.00 60.34 172 ARG A C 1
ATOM 1393 O O . ARG A 1 172 ? -7.283 -6.958 11.339 1.00 60.34 172 ARG A O 1
ATOM 1400 N N . GLU A 1 173 ? -7.574 -8.383 13.064 1.00 62.06 173 GLU A N 1
ATOM 1401 C CA . GLU A 1 173 ? -7.804 -7.382 14.122 1.00 62.06 173 GLU A CA 1
ATOM 1402 C C . GLU A 1 173 ? -6.590 -6.471 14.393 1.00 62.06 173 GLU A C 1
ATOM 1404 O O . GLU A 1 173 ? -6.689 -5.489 15.123 1.00 62.06 173 GLU A O 1
ATOM 1409 N N . THR A 1 174 ? -5.434 -6.759 13.795 1.00 57.66 174 THR A N 1
ATOM 1410 C CA . THR A 1 174 ? -4.176 -6.022 13.990 1.00 57.66 174 THR A CA 1
ATOM 1411 C C . THR A 1 174 ? -4.025 -4.810 13.061 1.00 57.66 174 THR A C 1
ATOM 1413 O O . THR A 1 174 ? -3.204 -3.928 13.317 1.00 57.66 174 THR A O 1
ATOM 1416 N N . LYS A 1 175 ? -4.832 -4.708 11.993 1.00 67.81 175 LYS A N 1
ATOM 1417 C CA . LYS A 1 175 ? -4.679 -3.690 10.936 1.00 67.81 175 LYS A CA 1
ATOM 1418 C C . LYS A 1 175 ? -5.572 -2.473 11.152 1.00 67.81 175 LYS A C 1
ATOM 1420 O O . LYS A 1 175 ? -6.794 -2.612 11.221 1.00 67.81 175 LYS A O 1
ATOM 1425 N N . LYS A 1 176 ? -4.965 -1.284 11.156 1.00 71.50 176 LYS A N 1
ATOM 1426 C CA . LYS A 1 176 ? -5.649 0.014 11.070 1.00 71.50 176 LYS A CA 1
ATOM 1427 C C . LYS A 1 176 ? -6.214 0.212 9.663 1.00 71.50 176 LYS A C 1
ATOM 1429 O O . LYS A 1 176 ? -7.420 0.378 9.505 1.00 71.50 176 LYS A O 1
ATOM 1434 N N . THR A 1 177 ? -5.348 0.106 8.653 1.00 82.12 177 THR A N 1
ATOM 1435 C CA . THR A 1 177 ? -5.623 0.516 7.265 1.00 82.12 177 THR A CA 1
ATOM 1436 C C . THR A 1 177 ? -4.836 -0.321 6.269 1.00 82.12 177 THR A C 1
ATOM 1438 O O . THR A 1 177 ? -3.747 -0.806 6.583 1.00 82.12 177 THR A O 1
ATOM 1441 N N . MET A 1 178 ? -5.391 -0.467 5.065 1.00 87.25 178 MET A N 1
ATOM 1442 C CA . MET A 1 178 ? -4.701 -1.062 3.931 1.00 87.25 178 MET A CA 1
ATOM 1443 C C . MET A 1 178 ? -4.794 -0.140 2.718 1.00 87.25 178 MET A C 1
ATOM 1445 O O . MET A 1 178 ? -5.875 0.327 2.361 1.00 87.25 178 MET A O 1
ATOM 1449 N N . THR A 1 179 ? -3.658 0.139 2.092 1.00 91.00 179 THR A N 1
ATOM 1450 C CA . THR A 1 179 ? -3.585 0.977 0.896 1.00 91.00 179 THR A CA 1
ATOM 1451 C C . THR A 1 179 ? -2.808 0.279 -0.202 1.00 91.00 179 THR A C 1
ATOM 1453 O O . THR A 1 179 ? -1.813 -0.398 0.045 1.00 91.00 179 THR A O 1
ATOM 1456 N N . ILE A 1 180 ? -3.270 0.473 -1.429 1.00 92.12 180 ILE A N 1
ATOM 1457 C CA . ILE A 1 180 ? -2.627 -0.034 -2.631 1.00 92.12 180 ILE A CA 1
ATOM 1458 C C . ILE A 1 180 ? -2.112 1.152 -3.434 1.00 92.12 180 ILE A C 1
ATOM 1460 O O . ILE A 1 180 ? -2.816 2.150 -3.578 1.00 92.12 180 ILE A O 1
ATOM 1464 N N . VAL A 1 181 ? -0.922 1.031 -4.006 1.00 95.12 181 VAL A N 1
ATOM 1465 C CA . VAL A 1 181 ? -0.450 1.923 -5.067 1.00 95.12 181 VAL A CA 1
ATOM 1466 C C . VAL A 1 181 ? -0.290 1.123 -6.356 1.00 95.12 181 VAL A C 1
ATOM 1468 O O . VAL A 1 181 ? 0.344 0.080 -6.400 1.00 95.12 181 VAL A O 1
ATOM 1471 N N . THR A 1 182 ? -0.909 1.547 -7.447 1.00 94.12 182 THR A N 1
ATOM 1472 C CA . THR A 1 182 ? -0.633 0.915 -8.744 1.00 94.12 182 THR A CA 1
ATOM 1473 C C . THR A 1 182 ? 0.768 1.291 -9.209 1.00 94.12 182 THR A C 1
ATOM 1475 O O . THR A 1 182 ? 1.242 2.382 -8.895 1.00 94.12 182 THR A O 1
ATOM 1478 N N . ASN A 1 183 ? 1.378 0.472 -10.059 1.00 94.81 183 ASN A N 1
ATOM 1479 C CA . ASN A 1 183 ? 2.689 0.786 -10.636 1.00 94.81 183 ASN A CA 1
ATOM 1480 C C . ASN A 1 183 ? 2.722 2.078 -11.476 1.00 94.81 183 ASN A C 1
ATOM 1482 O O . ASN A 1 183 ? 3.801 2.560 -11.788 1.00 94.81 183 ASN A O 1
ATOM 1486 N N . THR A 1 184 ? 1.565 2.665 -11.806 1.00 94.06 184 THR A N 1
ATOM 1487 C CA . THR A 1 184 ? 1.44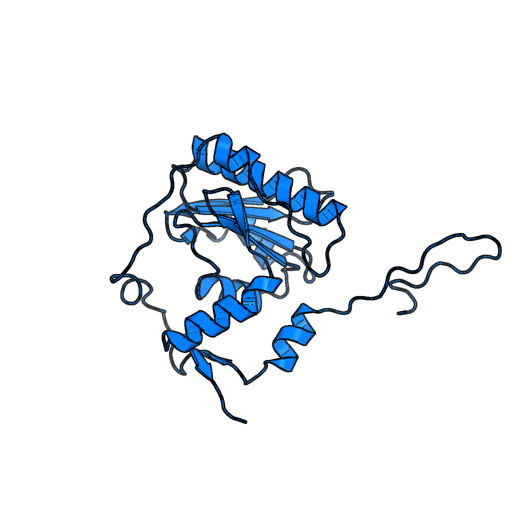5 3.979 -12.462 1.00 94.06 184 THR A CA 1
ATOM 1488 C C . THR A 1 184 ? 1.265 5.142 -11.470 1.00 94.06 184 THR A C 1
ATOM 1490 O O . THR A 1 184 ? 0.821 6.219 -11.859 1.00 94.06 184 THR A O 1
ATOM 1493 N N . GLY A 1 185 ? 1.463 4.915 -10.168 1.00 91.50 185 GLY A N 1
ATOM 1494 C CA . GLY A 1 185 ? 1.358 5.933 -9.114 1.00 91.50 185 GLY A CA 1
ATOM 1495 C C . GLY A 1 185 ? -0.052 6.197 -8.569 1.00 91.50 185 GLY A C 1
ATOM 1496 O O . GLY A 1 185 ? -0.214 6.924 -7.592 1.00 91.50 185 GLY A O 1
ATOM 1497 N N . LYS A 1 186 ? -1.105 5.589 -9.125 1.00 93.62 186 LYS A N 1
ATOM 1498 C CA . LYS A 1 186 ? -2.464 5.770 -8.589 1.00 93.62 186 LYS A CA 1
ATOM 1499 C C . LYS A 1 186 ? -2.610 5.111 -7.217 1.00 93.62 186 LYS A C 1
ATOM 1501 O O . LYS A 1 186 ? -2.375 3.908 -7.099 1.00 93.62 186 LYS A O 1
ATOM 1506 N N . ALA A 1 187 ? -3.077 5.861 -6.224 1.00 90.81 187 ALA A N 1
ATOM 1507 C CA . ALA A 1 187 ? -3.342 5.342 -4.887 1.00 90.81 187 ALA A CA 1
ATOM 1508 C C . ALA A 1 187 ? -4.804 4.888 -4.742 1.00 90.81 187 ALA A C 1
ATOM 1510 O O . ALA A 1 187 ? -5.744 5.519 -5.222 1.00 90.81 187 ALA A O 1
ATOM 1511 N N . ILE A 1 188 ? -4.996 3.760 -4.071 1.00 86.94 188 ILE A N 1
ATOM 1512 C CA . ILE A 1 188 ? -6.277 3.115 -3.793 1.00 86.94 188 ILE A CA 1
ATOM 1513 C C . ILE A 1 188 ? -6.311 2.847 -2.294 1.00 86.94 188 ILE A C 1
ATOM 1515 O O . ILE A 1 188 ? -5.334 2.381 -1.707 1.00 86.94 188 ILE A O 1
ATOM 1519 N N . ASN A 1 189 ? -7.428 3.147 -1.646 1.00 83.00 189 ASN A N 1
ATOM 1520 C CA . ASN A 1 189 ? -7.527 3.004 -0.199 1.00 83.00 189 ASN A CA 1
ATOM 1521 C C . ASN A 1 189 ? -8.890 2.481 0.232 1.00 83.00 189 ASN A C 1
ATOM 1523 O O . ASN A 1 189 ? -9.776 2.191 -0.563 1.00 83.00 189 ASN A O 1
ATOM 1527 N N . ASP A 1 190 ? -9.045 2.400 1.539 1.00 74.50 190 ASP A N 1
ATOM 1528 C CA . ASP A 1 190 ? -10.248 2.078 2.284 1.00 74.50 190 ASP A CA 1
ATOM 1529 C C . ASP A 1 190 ? -11.579 2.653 1.718 1.00 74.50 190 ASP A C 1
ATOM 1531 O O . ASP A 1 190 ? -12.614 1.987 1.799 1.00 74.50 190 ASP A O 1
ATOM 1535 N N . LYS A 1 191 ? -11.591 3.838 1.083 1.00 75.19 191 LYS A N 1
ATOM 1536 C CA . LYS A 1 191 ? -12.791 4.398 0.415 1.00 75.19 191 LYS A CA 1
ATOM 1537 C C . LYS A 1 191 ? -13.228 3.599 -0.818 1.00 75.19 191 LYS A C 1
ATOM 1539 O O . LYS A 1 191 ? -14.412 3.581 -1.153 1.00 75.19 191 LYS A O 1
ATOM 1544 N N . ASP A 1 192 ? -12.298 2.925 -1.483 1.00 81.19 192 ASP A N 1
ATOM 1545 C CA . ASP A 1 192 ? -12.533 2.161 -2.708 1.00 81.19 192 ASP A CA 1
ATOM 1546 C C . ASP A 1 192 ? -13.047 0.739 -2.441 1.00 81.19 192 ASP A C 1
ATOM 1548 O O . ASP A 1 192 ? -13.473 0.047 -3.371 1.00 81.19 192 ASP A O 1
ATOM 1552 N N . VAL A 1 193 ? -13.074 0.304 -1.175 1.00 76.69 193 VAL A N 1
ATOM 1553 C CA . VAL A 1 193 ? -13.504 -1.045 -0.772 1.00 76.69 193 VAL A CA 1
ATOM 1554 C C . VAL A 1 193 ? -14.931 -1.349 -1.232 1.00 76.69 193 VAL A C 1
ATOM 1556 O O . VAL A 1 193 ? -15.195 -2.437 -1.738 1.00 76.69 193 VAL A O 1
ATOM 1559 N N . GLU A 1 194 ? -15.867 -0.397 -1.136 1.00 75.12 194 GLU A N 1
ATOM 1560 C CA . GLU A 1 194 ? -17.239 -0.627 -1.614 1.00 75.12 194 GLU A CA 1
ATOM 1561 C C . GLU A 1 194 ? -17.290 -0.869 -3.126 1.00 75.12 194 GLU A C 1
ATOM 1563 O O . GLU A 1 194 ? -18.013 -1.749 -3.598 1.00 75.12 194 GLU A O 1
ATOM 1568 N N . LYS A 1 195 ? -16.506 -0.108 -3.891 1.00 80.25 195 LYS A N 1
ATOM 1569 C CA . LYS A 1 195 ? -16.422 -0.265 -5.343 1.00 80.25 195 LYS A CA 1
ATOM 1570 C C . LYS A 1 195 ? -15.818 -1.622 -5.706 1.00 80.25 195 LYS A C 1
ATOM 1572 O O . LYS A 1 195 ? -16.310 -2.272 -6.629 1.00 80.25 195 LYS A O 1
ATOM 1577 N N . ALA A 1 196 ? -14.804 -2.066 -4.963 1.00 76.81 196 ALA A N 1
ATOM 1578 C CA . ALA A 1 196 ? -14.208 -3.387 -5.125 1.00 76.81 196 ALA A CA 1
ATOM 1579 C C . ALA A 1 196 ? -15.217 -4.508 -4.823 1.00 76.81 196 ALA A C 1
ATOM 1581 O O . ALA A 1 196 ? -15.419 -5.382 -5.665 1.00 76.81 196 ALA A O 1
ATOM 1582 N N . LEU A 1 197 ? -15.939 -4.431 -3.698 1.00 75.12 197 LEU A N 1
ATOM 1583 C CA . LEU A 1 197 ? -16.988 -5.396 -3.344 1.00 75.12 197 LEU A CA 1
ATOM 1584 C C . LEU A 1 197 ? -18.079 -5.472 -4.422 1.00 75.12 197 LEU A C 1
ATOM 1586 O O . LEU A 1 197 ? -18.421 -6.556 -4.884 1.00 75.12 197 LEU A O 1
ATOM 1590 N N . ARG A 1 198 ? -18.574 -4.328 -4.911 1.00 75.00 198 ARG A N 1
ATOM 1591 C CA . ARG A 1 198 ? -19.555 -4.289 -6.013 1.00 75.00 198 ARG A CA 1
ATOM 1592 C C . ARG A 1 198 ? -19.029 -4.948 -7.289 1.00 75.00 198 ARG A C 1
ATOM 1594 O O . ARG A 1 198 ? -19.769 -5.660 -7.962 1.00 75.00 198 ARG A O 1
ATOM 1601 N N . LYS A 1 199 ? -17.752 -4.740 -7.622 1.00 74.56 199 LYS A N 1
ATOM 1602 C CA . LYS A 1 199 ? -17.112 -5.379 -8.780 1.00 74.56 199 LYS A CA 1
ATOM 1603 C C . LYS A 1 199 ? -17.047 -6.900 -8.619 1.00 74.56 199 LYS A C 1
ATOM 1605 O O . LYS A 1 199 ? -17.306 -7.608 -9.588 1.00 74.56 199 LYS A O 1
ATOM 1610 N N . LEU A 1 200 ? -16.723 -7.396 -7.425 1.00 70.56 200 LEU A N 1
ATOM 1611 C CA . LEU A 1 200 ? -16.719 -8.832 -7.128 1.00 70.56 200 LEU A CA 1
ATOM 1612 C C . LEU A 1 200 ? -18.127 -9.431 -7.192 1.00 70.56 200 LEU A C 1
ATOM 1614 O O . LEU A 1 200 ? -18.291 -10.521 -7.737 1.00 70.56 200 LEU A O 1
ATOM 1618 N N . TYR A 1 201 ? -19.140 -8.699 -6.717 1.00 70.25 201 TYR A N 1
ATOM 1619 C CA . TYR A 1 201 ? -20.535 -9.127 -6.815 1.00 70.25 201 TYR A CA 1
ATOM 1620 C C . TYR A 1 201 ? -20.972 -9.275 -8.274 1.00 70.25 201 TYR A C 1
ATOM 1622 O O . TYR A 1 201 ? -21.466 -10.321 -8.680 1.00 70.25 201 TYR A O 1
ATOM 1630 N N . ASN A 1 202 ? -20.699 -8.262 -9.100 1.00 71.56 202 ASN A N 1
ATOM 1631 C CA . ASN A 1 202 ? -21.044 -8.294 -10.523 1.00 71.56 202 ASN A CA 1
ATOM 1632 C C . ASN A 1 202 ? -20.314 -9.410 -11.294 1.00 71.56 202 ASN A C 1
ATOM 1634 O O . ASN A 1 202 ? -20.773 -9.823 -12.353 1.00 71.56 202 ASN A O 1
ATOM 1638 N N . ARG A 1 203 ? -19.176 -9.895 -10.778 1.00 68.25 203 ARG A N 1
ATOM 1639 C CA . ARG A 1 203 ? -18.435 -11.050 -11.314 1.00 68.25 203 ARG A CA 1
ATOM 1640 C C . ARG A 1 203 ? -18.943 -12.395 -10.785 1.00 68.25 203 ARG A C 1
ATOM 1642 O O . ARG A 1 203 ? -18.393 -13.426 -11.152 1.00 68.25 203 ARG A O 1
ATOM 1649 N N . GLY A 1 204 ? -19.951 -12.395 -9.912 1.00 66.94 204 GLY A N 1
ATOM 1650 C CA . GLY A 1 204 ? -20.506 -13.596 -9.294 1.00 66.94 204 GLY A CA 1
ATOM 1651 C C . GLY A 1 204 ? -19.565 -14.279 -8.299 1.00 66.94 204 GLY A C 1
ATOM 1652 O O . GLY A 1 204 ? -19.759 -15.460 -8.020 1.00 66.94 204 GLY A O 1
ATOM 1653 N N . ILE A 1 205 ? -18.548 -13.571 -7.794 1.00 65.88 205 ILE A N 1
ATOM 1654 C CA . ILE A 1 205 ? -17.589 -14.086 -6.797 1.00 65.88 205 ILE A CA 1
ATOM 1655 C C . ILE A 1 205 ? -18.188 -13.993 -5.386 1.00 65.88 205 ILE A C 1
ATOM 1657 O O . ILE A 1 205 ? -17.975 -14.865 -4.550 1.00 65.88 205 ILE A O 1
ATOM 1661 N N . ILE A 1 206 ? -18.959 -12.935 -5.130 1.00 66.81 206 ILE A N 1
ATOM 1662 C CA . ILE A 1 206 ? -19.728 -12.747 -3.895 1.00 66.81 206 ILE A CA 1
ATOM 1663 C C . ILE A 1 206 ? -21.200 -12.551 -4.251 1.00 66.81 206 ILE A C 1
ATOM 1665 O O . ILE A 1 206 ? -21.509 -12.081 -5.343 1.00 66.81 206 ILE A O 1
ATOM 1669 N N . GLU A 1 207 ? -22.105 -12.877 -3.338 1.00 69.50 207 GLU A N 1
ATOM 1670 C CA . GLU A 1 207 ? -23.551 -12.750 -3.531 1.00 69.50 207 GLU A CA 1
ATOM 1671 C C . GLU A 1 207 ? -24.147 -11.681 -2.611 1.00 69.50 207 GLU A C 1
ATOM 1673 O O . GLU A 1 207 ? -23.644 -11.432 -1.509 1.00 69.50 207 GLU A O 1
ATOM 1678 N N . TYR A 1 208 ? -25.225 -11.037 -3.076 1.00 64.38 208 TYR A N 1
ATOM 1679 C CA . TYR A 1 208 ? -26.035 -10.159 -2.244 1.00 64.38 208 TYR A CA 1
ATOM 1680 C C . TYR A 1 208 ? -27.002 -11.022 -1.449 1.00 64.38 208 TYR A C 1
ATOM 1682 O O . TYR A 1 208 ? -27.864 -11.678 -2.034 1.00 64.38 208 TYR A O 1
ATOM 1690 N N . LYS A 1 209 ? -26.930 -10.963 -0.120 1.00 58.88 209 LYS A N 1
ATOM 1691 C CA . LYS A 1 209 ? -28.064 -11.420 0.681 1.00 58.88 209 LYS A CA 1
ATOM 1692 C C . LYS A 1 209 ? -29.108 -10.315 0.657 1.00 58.88 209 LYS A C 1
ATOM 1694 O O . LYS A 1 209 ? -28.882 -9.211 1.161 1.00 58.88 209 LYS A O 1
ATOM 1699 N N . VAL A 1 210 ? -30.244 -10.609 0.044 1.00 48.53 210 VAL A N 1
ATOM 1700 C CA . VAL A 1 210 ? -31.441 -9.793 0.220 1.00 48.53 210 VAL A CA 1
ATOM 1701 C C . VAL A 1 210 ? -31.914 -10.041 1.653 1.00 48.53 210 VAL A C 1
ATOM 1703 O O . VAL A 1 210 ? -32.073 -11.194 2.054 1.00 48.53 210 VAL A O 1
ATOM 1706 N N . ARG A 1 211 ? -32.023 -8.973 2.446 1.00 47.25 211 ARG A N 1
ATOM 1707 C CA . ARG A 1 211 ? -32.734 -9.027 3.728 1.00 47.25 211 ARG A CA 1
ATOM 1708 C C . ARG A 1 211 ? -34.229 -9.002 3.477 1.00 47.25 211 ARG A C 1
ATOM 1710 O O . ARG A 1 211 ? -34.632 -8.226 2.584 1.00 47.25 211 ARG A O 1
#